Protein AF-A0A218V6Y0-F1 (afdb_monomer_lite)

Structure (mmCIF, N/CA/C/O backbone):
data_AF-A0A218V6Y0-F1
#
_entry.id   AF-A0A218V6Y0-F1
#
loop_
_atom_site.group_PDB
_atom_site.id
_atom_site.type_symbol
_atom_site.label_atom_id
_atom_site.label_alt_id
_atom_site.label_comp_id
_atom_site.label_asym_id
_atom_site.label_entity_id
_atom_site.label_seq_id
_atom_site.pdbx_PDB_ins_code
_atom_site.Cartn_x
_atom_site.Cartn_y
_atom_site.Cartn_z
_atom_site.occupancy
_atom_site.B_iso_or_equiv
_atom_site.auth_seq_id
_atom_site.auth_comp_id
_atom_site.auth_asym_id
_atom_site.auth_atom_id
_atom_site.pdbx_PDB_model_num
ATOM 1 N N . MET A 1 1 ? 54.843 -19.064 -7.737 1.00 50.75 1 MET A N 1
ATOM 2 C CA . MET A 1 1 ? 53.756 -18.089 -7.971 1.00 50.75 1 MET A CA 1
ATOM 3 C C . MET A 1 1 ? 52.384 -18.599 -7.525 1.00 50.75 1 MET A C 1
ATOM 5 O O . MET A 1 1 ? 51.554 -17.770 -7.220 1.00 50.75 1 MET A O 1
ATOM 9 N N . GLU A 1 2 ? 52.158 -19.910 -7.382 1.00 55.25 2 GLU A N 1
ATOM 10 C CA . GLU A 1 2 ? 50.855 -20.496 -6.984 1.00 55.25 2 GLU A CA 1
ATOM 11 C C . GLU A 1 2 ? 50.494 -20.342 -5.484 1.00 55.25 2 GLU A C 1
ATOM 13 O O . GLU A 1 2 ? 49.325 -20.256 -5.126 1.00 55.25 2 GLU A O 1
ATOM 18 N N . TRP A 1 3 ? 51.482 -20.256 -4.584 1.00 49.28 3 TRP A N 1
ATOM 19 C CA . TRP A 1 3 ? 51.245 -20.215 -3.127 1.00 49.28 3 TRP A CA 1
ATOM 20 C C . TRP A 1 3 ? 50.800 -18.847 -2.591 1.00 49.28 3 TRP A C 1
ATOM 22 O O . TRP A 1 3 ? 50.108 -18.777 -1.578 1.00 49.28 3 TRP A O 1
ATOM 32 N N . SER A 1 4 ? 51.151 -17.760 -3.280 1.00 58.72 4 SER A N 1
ATOM 33 C CA . SER A 1 4 ? 50.736 -16.403 -2.900 1.00 58.72 4 SER A CA 1
ATOM 34 C C . SER A 1 4 ? 49.243 -16.180 -3.149 1.00 58.72 4 SER A C 1
ATOM 36 O O . SER A 1 4 ? 48.576 -15.561 -2.329 1.00 58.72 4 SER A O 1
ATOM 38 N N . TYR A 1 5 ? 48.692 -16.767 -4.217 1.00 57.84 5 TYR A N 1
ATOM 39 C CA . TYR A 1 5 ? 47.257 -16.702 -4.506 1.00 57.84 5 TYR A CA 1
ATOM 40 C C . TYR A 1 5 ? 46.423 -17.470 -3.480 1.00 57.84 5 TYR A C 1
ATOM 42 O O . TYR A 1 5 ? 45.359 -17.008 -3.086 1.00 57.84 5 TYR A O 1
ATOM 50 N N . LEU A 1 6 ? 46.917 -18.608 -2.985 1.00 62.09 6 LEU A N 1
ATOM 51 C CA . LEU A 1 6 ? 46.227 -19.363 -1.936 1.00 62.09 6 LEU A CA 1
ATOM 52 C C . LEU A 1 6 ? 46.210 -18.618 -0.592 1.00 62.09 6 LEU A C 1
ATOM 54 O O . LEU A 1 6 ? 45.220 -18.698 0.135 1.00 62.09 6 LEU A O 1
ATOM 58 N N . LEU A 1 7 ? 47.257 -17.852 -0.274 1.00 65.38 7 LEU A N 1
ATOM 59 C CA . LEU A 1 7 ? 47.310 -17.010 0.929 1.00 65.38 7 LEU A CA 1
ATOM 60 C C . LEU A 1 7 ? 46.403 -15.773 0.818 1.00 65.38 7 LEU A C 1
ATOM 62 O O . LEU A 1 7 ? 45.715 -15.429 1.776 1.00 65.38 7 LEU A O 1
ATOM 66 N N . GLU A 1 8 ? 46.319 -15.160 -0.363 1.00 65.12 8 GLU A N 1
ATOM 67 C CA . GLU A 1 8 ? 45.380 -14.064 -0.653 1.00 65.12 8 GLU A CA 1
ATOM 68 C C . GLU A 1 8 ? 43.918 -14.534 -0.569 1.00 65.12 8 GLU A C 1
ATOM 70 O O . GLU A 1 8 ? 43.087 -13.896 0.078 1.00 65.12 8 GLU A O 1
ATOM 75 N N . ILE A 1 9 ? 43.602 -15.702 -1.144 1.00 67.69 9 ILE A N 1
ATOM 76 C CA . ILE A 1 9 ? 42.251 -16.284 -1.117 1.00 67.69 9 ILE A CA 1
ATOM 77 C C . ILE A 1 9 ? 41.861 -16.700 0.305 1.00 67.69 9 ILE A C 1
ATOM 79 O O . ILE A 1 9 ? 40.736 -16.448 0.731 1.00 67.69 9 ILE A O 1
ATOM 83 N N . THR A 1 10 ? 42.774 -17.299 1.073 1.00 71.12 10 THR A N 1
ATOM 84 C CA . THR A 1 10 ? 42.484 -17.677 2.468 1.00 71.12 10 THR A CA 1
ATOM 85 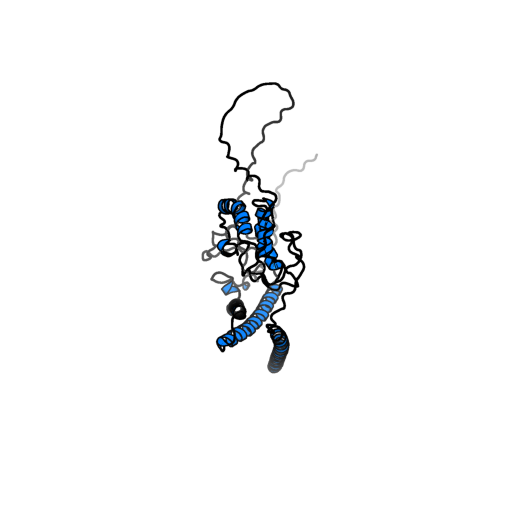C C . THR A 1 10 ? 42.340 -16.457 3.379 1.00 71.12 10 THR A C 1
ATOM 87 O O . THR A 1 10 ? 41.470 -16.461 4.249 1.00 71.12 10 THR A O 1
ATOM 90 N N . SER A 1 11 ? 43.094 -15.382 3.130 1.00 71.88 11 SER A N 1
ATOM 91 C CA . SER A 1 11 ? 42.942 -14.092 3.817 1.00 71.88 11 SER A CA 1
ATOM 92 C C . SER A 1 11 ? 41.607 -13.409 3.488 1.00 71.88 11 SER A C 1
ATOM 94 O O . SER A 1 11 ? 40.893 -12.974 4.393 1.00 71.88 11 SER A O 1
ATOM 96 N N . LEU A 1 12 ? 41.198 -13.401 2.213 1.00 66.69 12 LEU A N 1
ATOM 97 C CA . LEU A 1 12 ? 39.893 -12.889 1.776 1.00 66.69 12 LEU A CA 1
ATOM 98 C C . LEU A 1 12 ? 38.731 -13.686 2.380 1.00 66.69 12 LEU A C 1
ATOM 100 O O . LEU A 1 12 ? 37.769 -13.092 2.867 1.00 66.69 12 LEU A O 1
ATOM 104 N N . LEU A 1 13 ? 38.826 -15.018 2.408 1.00 68.19 13 LEU A N 1
ATOM 105 C CA . LEU A 1 13 ? 37.815 -15.880 3.028 1.00 68.19 13 LEU A CA 1
ATOM 106 C C . LEU A 1 13 ? 37.752 -15.686 4.551 1.00 68.19 13 LEU A C 1
ATOM 108 O O . LEU A 1 13 ? 36.660 -15.664 5.121 1.00 68.19 13 LEU A O 1
ATOM 112 N N . ALA A 1 14 ? 38.893 -15.470 5.210 1.00 70.94 14 ALA A N 1
ATOM 113 C CA . ALA A 1 14 ? 38.938 -15.130 6.629 1.00 70.94 14 ALA A CA 1
ATOM 114 C C . ALA A 1 14 ? 38.313 -13.749 6.906 1.00 70.94 14 ALA A C 1
ATOM 116 O O . ALA A 1 14 ? 37.506 -13.624 7.829 1.00 70.94 14 ALA A O 1
ATOM 117 N N . ALA A 1 15 ? 38.593 -12.741 6.075 1.00 69.25 15 ALA A N 1
ATOM 118 C CA . ALA A 1 15 ? 38.000 -11.406 6.176 1.00 69.25 15 ALA A CA 1
ATOM 119 C C . ALA A 1 15 ? 36.478 -11.422 5.938 1.00 69.25 15 ALA A C 1
ATOM 121 O O . ALA A 1 15 ? 35.730 -10.805 6.696 1.00 69.25 15 ALA A O 1
ATOM 122 N N . LEU A 1 16 ? 36.005 -12.199 4.957 1.00 61.50 16 LEU A N 1
ATOM 123 C CA . LEU A 1 16 ? 34.578 -12.451 4.716 1.00 61.50 16 LEU A CA 1
ATOM 124 C C . LEU A 1 16 ? 33.919 -13.148 5.917 1.00 61.50 16 LEU A C 1
ATOM 126 O O . LEU A 1 16 ? 32.838 -12.744 6.340 1.00 61.50 16 LEU A O 1
ATOM 130 N N . SER A 1 17 ? 34.589 -14.128 6.533 1.00 64.81 17 SER A N 1
ATOM 131 C CA . SER A 1 17 ? 34.078 -14.813 7.731 1.00 64.81 17 SER A CA 1
ATOM 132 C C . SER A 1 17 ? 33.990 -13.898 8.965 1.00 64.81 17 SER A C 1
ATOM 134 O O . SER A 1 17 ? 33.060 -14.015 9.769 1.00 64.81 17 SER A O 1
ATOM 136 N N . LEU A 1 18 ? 34.915 -12.939 9.093 1.00 60.88 18 LEU A N 1
ATOM 137 C CA . LEU A 1 18 ? 34.918 -11.922 10.149 1.00 60.88 18 LEU A CA 1
ATOM 138 C C . LEU A 1 18 ? 33.824 -10.868 9.922 1.00 60.88 18 LEU A C 1
ATOM 140 O O . LEU A 1 18 ? 33.133 -10.505 10.876 1.00 60.88 18 LEU A O 1
ATOM 144 N N . LEU A 1 19 ? 33.588 -10.452 8.672 1.00 57.53 19 LEU A N 1
ATOM 145 C CA . LEU A 1 19 ? 32.445 -9.606 8.308 1.00 57.53 19 LEU A CA 1
ATOM 146 C C . LEU A 1 19 ? 31.107 -10.305 8.581 1.00 57.53 19 LEU A C 1
ATOM 148 O O . LEU A 1 19 ? 30.169 -9.668 9.054 1.00 57.53 19 LEU A O 1
ATOM 152 N N . GLN A 1 20 ? 31.024 -11.619 8.360 1.00 55.50 20 GLN A N 1
ATOM 153 C CA . GLN A 1 20 ? 29.820 -12.401 8.649 1.00 55.50 20 GLN A CA 1
ATOM 154 C C . GLN A 1 20 ? 29.539 -12.492 10.159 1.00 55.50 20 GLN A C 1
ATOM 156 O O . GLN A 1 20 ? 28.387 -12.412 10.584 1.00 55.50 20 GLN A O 1
ATOM 161 N N . ARG A 1 21 ? 30.587 -12.578 10.994 1.00 55.00 21 ARG A N 1
ATOM 162 C CA . ARG A 1 21 ? 30.467 -12.517 12.464 1.00 55.00 21 ARG A CA 1
ATOM 163 C C . ARG A 1 21 ? 30.070 -11.128 12.973 1.00 55.00 21 ARG A C 1
ATOM 165 O O . ARG A 1 21 ? 29.235 -11.042 13.871 1.00 55.00 21 ARG A O 1
ATOM 172 N N . ALA A 1 22 ? 30.604 -10.057 12.385 1.00 52.22 22 ALA A N 1
ATOM 173 C CA . ALA A 1 22 ? 30.208 -8.684 12.715 1.00 52.22 22 ALA A CA 1
ATOM 174 C C . ALA A 1 22 ? 28.763 -8.373 12.267 1.00 52.22 22 ALA A C 1
ATOM 176 O O . ALA A 1 22 ? 28.007 -7.738 13.003 1.00 52.22 22 ALA A O 1
ATOM 177 N N . GLY A 1 23 ? 28.343 -8.896 11.109 1.00 46.06 23 GLY A N 1
ATOM 178 C CA . GLY A 1 23 ? 26.970 -8.797 10.606 1.00 46.06 23 GLY A CA 1
ATOM 179 C C . GLY A 1 23 ? 25.950 -9.561 11.457 1.00 46.06 23 GLY A C 1
ATOM 180 O O . GLY A 1 23 ? 24.862 -9.047 11.704 1.00 46.06 23 GLY A O 1
ATOM 181 N N . CYS A 1 24 ? 26.305 -10.738 11.985 1.00 43.44 24 CYS A N 1
ATOM 182 C CA . CYS A 1 24 ? 25.448 -11.480 12.919 1.00 43.44 24 CYS A CA 1
ATOM 183 C C . CYS A 1 24 ? 25.304 -10.786 14.283 1.00 43.44 24 CYS A C 1
ATOM 185 O O . CYS A 1 24 ? 24.230 -10.849 14.877 1.00 43.44 24 CYS A O 1
ATOM 187 N N . ALA A 1 25 ? 26.335 -10.083 14.767 1.00 43.12 25 ALA A N 1
ATOM 188 C CA . ALA A 1 25 ? 26.226 -9.290 15.994 1.00 43.12 25 ALA A CA 1
ATOM 189 C C . ALA A 1 25 ? 25.286 -8.079 15.816 1.00 43.12 25 ALA A C 1
ATOM 191 O O . ALA A 1 25 ? 24.499 -7.778 16.712 1.00 43.12 25 ALA A O 1
ATOM 192 N N . ALA A 1 26 ? 25.295 -7.437 14.641 1.00 44.09 26 ALA A N 1
ATOM 193 C CA . ALA A 1 26 ? 24.374 -6.344 14.317 1.00 44.09 26 ALA A CA 1
ATOM 194 C C . ALA A 1 26 ? 22.934 -6.831 14.043 1.00 44.09 26 ALA A C 1
ATOM 196 O O . ALA A 1 26 ? 21.974 -6.197 14.479 1.00 44.09 26 ALA A O 1
ATOM 197 N N . ALA A 1 27 ? 22.764 -7.985 13.387 1.00 43.34 27 ALA A N 1
ATOM 198 C CA . ALA A 1 27 ? 21.446 -8.571 13.119 1.00 43.34 27 ALA A CA 1
ATOM 199 C C . ALA A 1 27 ? 20.778 -9.138 14.387 1.00 43.34 27 ALA A C 1
ATOM 201 O O . ALA A 1 27 ? 19.562 -9.034 14.542 1.00 43.34 27 ALA A O 1
ATOM 202 N N . SER A 1 28 ? 21.560 -9.673 15.334 1.00 42.41 28 SER A N 1
ATOM 203 C CA . SER A 1 28 ? 21.025 -10.169 16.609 1.00 42.41 28 SER A CA 1
ATOM 204 C C . SER A 1 28 ? 20.654 -9.046 17.589 1.00 42.41 28 SER A C 1
ATOM 206 O O . SER A 1 28 ? 19.840 -9.278 18.480 1.00 42.41 28 SER A O 1
ATOM 208 N N . ALA A 1 29 ? 21.195 -7.832 17.417 1.00 40.03 29 ALA A N 1
ATOM 209 C CA . ALA A 1 29 ? 20.791 -6.653 18.187 1.00 40.03 29 ALA A CA 1
ATOM 210 C C . ALA A 1 29 ? 19.478 -6.029 17.671 1.00 40.03 29 ALA A C 1
ATOM 212 O O . ALA A 1 29 ? 18.714 -5.478 18.460 1.00 40.03 29 ALA A O 1
ATOM 213 N N . ALA A 1 30 ? 19.171 -6.165 16.375 1.00 41.75 30 ALA A N 1
ATOM 214 C CA . ALA A 1 30 ? 17.910 -5.688 15.798 1.00 41.75 30 ALA A CA 1
ATOM 215 C C . ALA A 1 30 ? 16.716 -6.622 16.091 1.00 41.75 30 ALA A C 1
ATOM 217 O O . ALA A 1 30 ? 15.585 -6.157 16.194 1.00 41.75 30 ALA A O 1
ATOM 218 N N . ALA A 1 31 ? 16.956 -7.926 16.278 1.00 41.16 31 ALA A N 1
ATOM 219 C CA . ALA A 1 31 ? 15.899 -8.911 16.542 1.00 41.16 31 ALA A CA 1
ATOM 220 C C . ALA A 1 31 ? 15.485 -9.025 18.026 1.00 41.16 31 ALA A C 1
ATOM 222 O O . ALA A 1 31 ? 14.444 -9.601 18.325 1.00 41.16 31 ALA A O 1
ATOM 223 N N . ALA A 1 32 ? 16.262 -8.470 18.965 1.00 39.72 32 ALA A N 1
ATOM 224 C CA . ALA A 1 32 ? 15.962 -8.530 20.402 1.00 39.72 32 ALA A CA 1
ATOM 225 C C . ALA A 1 32 ? 15.166 -7.317 20.932 1.00 39.72 32 ALA A C 1
ATOM 227 O O . ALA A 1 32 ? 14.856 -7.258 22.120 1.00 39.72 32 ALA A O 1
ATOM 228 N N . ALA A 1 33 ? 14.812 -6.359 20.070 1.00 45.69 33 ALA A N 1
ATOM 229 C CA . ALA A 1 33 ? 14.102 -5.138 20.448 1.00 45.69 33 ALA A CA 1
ATOM 230 C C . ALA A 1 33 ? 12.725 -5.026 19.772 1.00 45.69 33 ALA A C 1
ATOM 232 O O . ALA A 1 33 ? 12.440 -4.032 19.117 1.00 45.69 33 ALA A O 1
ATOM 233 N N . SER A 1 34 ? 11.866 -6.045 19.881 1.00 48.78 34 SER A N 1
ATOM 234 C CA . SER A 1 34 ? 10.404 -5.879 19.712 1.00 48.78 34 SER A CA 1
ATOM 235 C C . SER A 1 34 ? 9.621 -7.162 20.009 1.00 48.78 34 SER A C 1
ATOM 237 O O . SER A 1 34 ? 8.888 -7.681 19.178 1.00 48.78 34 SER A O 1
ATOM 239 N N . SER A 1 35 ? 9.709 -7.669 21.237 1.00 44.84 35 SER A N 1
ATOM 240 C CA . SER A 1 35 ? 8.696 -8.615 21.729 1.00 44.84 35 SER A CA 1
ATOM 241 C C . SER A 1 35 ? 8.370 -8.392 23.204 1.00 44.84 35 SER A C 1
ATOM 243 O O . SER A 1 35 ? 8.197 -9.334 23.974 1.00 44.84 35 SER A O 1
ATOM 245 N N . SER A 1 36 ? 8.258 -7.126 23.608 1.00 37.91 36 SER A N 1
ATOM 246 C CA . SER A 1 36 ? 7.390 -6.768 24.723 1.00 37.91 36 SER A CA 1
ATOM 247 C C . SER A 1 36 ? 5.994 -6.537 24.151 1.00 37.91 36 SER A C 1
ATOM 249 O O . SER A 1 36 ? 5.684 -5.440 23.682 1.00 37.91 36 SER A O 1
ATOM 251 N N . SER A 1 37 ? 5.127 -7.550 24.204 1.00 45.59 37 SER A N 1
ATOM 252 C CA . SER A 1 37 ? 3.682 -7.314 24.195 1.00 45.59 37 SER A CA 1
ATOM 253 C C . SER A 1 37 ? 3.302 -6.657 25.526 1.00 45.59 37 SER A C 1
ATOM 255 O O . SER A 1 37 ? 2.612 -7.238 26.364 1.00 45.59 37 SER A O 1
ATOM 257 N N . SER A 1 38 ? 3.806 -5.448 25.759 1.00 41.78 38 SER A N 1
ATOM 258 C CA . SER A 1 38 ? 3.149 -4.534 26.670 1.00 41.78 38 SER A CA 1
ATOM 259 C C . SER A 1 38 ? 1.824 -4.236 25.995 1.00 41.78 38 SER A C 1
ATOM 261 O O . SER A 1 38 ? 1.814 -3.736 24.870 1.00 41.78 38 SER A O 1
ATOM 263 N N . ALA A 1 39 ? 0.713 -4.599 26.632 1.00 49.38 39 ALA A N 1
ATOM 264 C CA . ALA A 1 39 ? -0.569 -4.014 26.291 1.00 49.38 39 ALA A CA 1
ATOM 265 C C . ALA A 1 39 ? -0.360 -2.497 26.353 1.00 49.38 39 ALA A C 1
ATOM 267 O O . ALA A 1 39 ? -0.238 -1.939 27.443 1.00 49.38 39 ALA A O 1
ATOM 268 N N . LYS A 1 40 ? -0.156 -1.864 25.190 1.00 59.00 40 LYS A N 1
ATOM 269 C CA . LYS A 1 40 ? 0.035 -0.421 25.110 1.00 59.00 40 LYS A CA 1
ATOM 270 C C . LYS A 1 40 ? -1.212 0.180 25.729 1.00 59.00 40 LYS A C 1
ATOM 272 O O . LYS A 1 40 ? -2.324 -0.101 25.287 1.00 59.00 40 LYS A O 1
ATOM 277 N N . GLU A 1 41 ? -1.016 0.944 26.791 1.00 66.88 41 GLU A N 1
ATOM 278 C CA . GLU A 1 41 ? -2.076 1.758 27.355 1.00 66.88 41 GLU A CA 1
ATOM 279 C C . GLU A 1 41 ? -2.642 2.639 26.232 1.00 66.88 41 GLU A C 1
ATOM 281 O O . GLU A 1 41 ? -1.869 3.211 25.459 1.00 66.88 41 GLU A O 1
ATOM 286 N N . LEU A 1 42 ? -3.976 2.671 26.082 1.00 75.00 42 LEU A N 1
ATOM 287 C CA . LEU A 1 42 ? -4.641 3.516 25.088 1.00 75.00 42 LEU A CA 1
ATOM 288 C C . LEU A 1 42 ? -4.208 4.964 25.340 1.00 75.00 42 LEU A C 1
ATOM 290 O O . LEU A 1 42 ? -4.633 5.582 26.312 1.00 75.00 42 LEU A O 1
ATOM 294 N N . SER A 1 43 ? -3.345 5.483 24.473 1.00 85.62 43 SER A N 1
ATOM 295 C CA . SER A 1 43 ? -2.900 6.870 24.513 1.00 85.62 43 SER A CA 1
ATOM 296 C C . SER A 1 43 ? -3.714 7.669 23.503 1.00 85.62 43 SER A C 1
ATOM 298 O O . SER A 1 43 ? -3.794 7.299 22.327 1.00 85.62 43 SER A O 1
ATOM 300 N N . CYS A 1 44 ? -4.339 8.747 23.975 1.00 92.69 44 CYS A N 1
ATOM 301 C CA . CYS A 1 44 ? -5.032 9.690 23.114 1.00 92.69 44 CYS A CA 1
ATOM 302 C C . CYS A 1 44 ? -4.015 10.544 22.350 1.00 92.69 44 CYS A C 1
ATOM 304 O O . CYS A 1 44 ? -3.094 11.112 22.931 1.00 92.69 44 CYS A O 1
ATOM 306 N N . GLN A 1 45 ? -4.217 10.669 21.045 1.00 93.88 45 GLN A N 1
ATOM 307 C CA . GLN A 1 45 ? -3.407 11.485 20.146 1.00 93.88 45 GLN A CA 1
ATOM 308 C C . GLN A 1 45 ? -4.306 12.386 19.298 1.00 93.88 45 GLN A C 1
ATOM 310 O O . GLN A 1 45 ? -5.455 12.045 19.017 1.00 93.88 45 GLN A O 1
ATOM 315 N N . GLU A 1 46 ? -3.796 13.550 18.902 1.00 95.75 46 GLU A N 1
ATOM 316 C CA . GLU A 1 46 ? -4.552 14.506 18.090 1.00 95.75 46 GLU A CA 1
ATOM 317 C C . GLU A 1 46 ? -4.815 13.956 16.680 1.00 95.75 46 GLU A C 1
ATOM 319 O O . GLU A 1 46 ? -3.961 13.289 16.087 1.00 95.75 46 GLU A O 1
ATOM 324 N N . ILE A 1 47 ? -5.998 14.244 16.132 1.00 96.88 47 ILE A N 1
ATOM 325 C CA . ILE A 1 47 ? -6.386 13.806 14.791 1.00 96.88 47 ILE A CA 1
ATOM 326 C C . ILE A 1 47 ? -5.595 14.574 13.727 1.00 96.88 47 ILE A C 1
ATOM 328 O O . ILE A 1 47 ? -5.788 15.774 13.509 1.00 96.88 47 ILE A O 1
ATOM 332 N N . THR A 1 48 ? -4.745 13.862 12.992 1.00 96.00 48 THR A N 1
ATOM 333 C CA . THR A 1 48 ? -3.955 14.419 11.886 1.00 96.00 48 THR A CA 1
ATOM 334 C C . THR A 1 48 ? -4.628 14.231 10.528 1.00 96.00 48 THR A C 1
ATOM 336 O O . THR A 1 48 ? -4.362 15.016 9.615 1.00 96.00 48 THR A O 1
ATOM 339 N N . VAL A 1 49 ? -5.546 13.264 10.406 1.00 96.00 49 VAL A N 1
ATOM 340 C CA . VAL A 1 49 ? -6.239 12.911 9.155 1.00 96.00 49 VAL A CA 1
ATOM 341 C C . VAL A 1 49 ? -7.088 14.085 8.637 1.00 96.00 49 VAL A C 1
ATOM 343 O O . VAL A 1 49 ? -8.086 14.431 9.275 1.00 96.00 49 VAL A O 1
ATOM 346 N N . PRO A 1 50 ? -6.772 14.678 7.465 1.00 94.38 50 PRO A N 1
ATOM 347 C CA . PRO A 1 50 ? -7.433 15.890 6.969 1.00 94.38 50 PRO A CA 1
ATOM 348 C C . PRO A 1 50 ? -8.960 15.798 6.867 1.00 94.38 50 PRO A C 1
ATOM 350 O O . PRO A 1 50 ? -9.656 16.736 7.253 1.00 94.38 50 PRO A O 1
ATOM 353 N N . LEU A 1 51 ? -9.495 14.661 6.406 1.00 94.12 51 LEU A N 1
ATOM 354 C CA . LEU A 1 51 ? -10.943 14.452 6.275 1.00 94.12 51 LEU A CA 1
ATOM 355 C C . LEU A 1 51 ? -11.671 14.532 7.633 1.00 94.12 51 LEU A C 1
ATOM 357 O O . LEU A 1 51 ? -12.808 15.012 7.712 1.00 94.12 51 LEU A O 1
ATOM 361 N N . CYS A 1 52 ? -10.997 14.099 8.700 1.00 95.56 52 CYS A N 1
ATOM 362 C CA . CYS A 1 52 ? -11.562 13.899 10.032 1.00 95.56 52 CYS A CA 1
ATOM 363 C C . CYS A 1 52 ? -11.257 15.025 11.025 1.00 95.56 52 CYS A C 1
ATOM 365 O O . CYS A 1 52 ? -11.653 14.945 12.184 1.00 95.56 52 CYS A O 1
ATOM 367 N N . LYS A 1 53 ? -10.623 16.116 10.586 1.00 94.69 53 LYS A N 1
ATOM 368 C CA . LYS A 1 53 ? -10.418 17.295 11.438 1.00 94.69 53 LYS A CA 1
ATOM 369 C C . LYS A 1 53 ? -11.717 18.075 11.652 1.00 94.69 53 LYS A C 1
ATOM 371 O O . LYS A 1 53 ? -12.410 18.399 10.691 1.00 94.69 53 LYS A O 1
ATOM 376 N N . GLY A 1 54 ? -12.034 18.440 12.894 1.00 89.19 54 GLY A N 1
ATOM 377 C CA . GLY A 1 54 ? -13.179 19.312 13.194 1.00 89.19 54 GLY A CA 1
ATOM 378 C C . GLY A 1 54 ? -14.549 18.661 12.962 1.00 89.19 54 GLY A C 1
ATOM 379 O O . GLY A 1 54 ? -15.474 19.317 12.491 1.00 89.19 54 GLY A O 1
ATOM 380 N N . ILE A 1 55 ? -14.673 17.365 13.252 1.00 89.12 55 ILE A N 1
ATOM 381 C CA . ILE A 1 55 ? -15.926 16.589 13.141 1.00 89.12 55 ILE A CA 1
ATOM 382 C C . ILE A 1 55 ? -16.753 16.553 14.436 1.00 89.12 55 ILE A C 1
ATOM 384 O O . ILE A 1 55 ? -17.842 15.988 14.442 1.00 89.12 55 ILE A O 1
ATOM 388 N N . GLY A 1 56 ? -16.236 17.122 15.529 1.00 88.94 56 GLY A N 1
ATOM 389 C CA . GLY A 1 56 ? -16.879 17.125 16.851 1.00 88.94 56 GLY A CA 1
ATOM 390 C C . GLY A 1 56 ? -15.978 16.644 17.992 1.00 88.94 56 GLY A C 1
ATOM 391 O O . GLY A 1 56 ? -16.295 16.875 19.151 1.00 88.94 56 GLY A O 1
ATOM 392 N N . TYR A 1 57 ? -14.839 16.026 17.678 1.00 91.56 57 TYR A N 1
ATOM 393 C CA . TYR A 1 57 ? -13.787 15.678 18.631 1.00 91.56 57 TYR A CA 1
ATOM 394 C C . TYR A 1 57 ? -12.415 15.800 17.961 1.00 91.56 57 TYR A C 1
ATOM 396 O O . TYR A 1 57 ? -12.314 15.755 16.733 1.00 91.56 57 TYR A O 1
ATOM 404 N N . ASN A 1 58 ? -11.371 15.972 18.776 1.00 95.19 58 ASN A N 1
ATOM 405 C CA . ASN A 1 58 ? -10.011 16.253 18.301 1.00 95.19 58 ASN A CA 1
ATOM 406 C C . ASN A 1 58 ? -9.003 15.144 18.624 1.00 95.19 58 ASN A C 1
ATOM 408 O O . ASN A 1 58 ? -7.901 15.166 18.086 1.00 95.19 58 ASN A O 1
ATOM 412 N N . TYR A 1 59 ? -9.367 14.179 19.473 1.00 94.19 59 TYR A N 1
ATOM 413 C CA . TYR A 1 59 ? -8.472 13.121 19.935 1.00 94.19 59 TYR A CA 1
ATOM 414 C C . TYR A 1 59 ? -8.970 11.741 19.518 1.00 94.19 59 TYR A C 1
ATOM 416 O O . TYR A 1 59 ? -10.163 11.445 19.597 1.00 94.19 59 TYR A O 1
ATOM 424 N N . THR A 1 60 ? -8.036 10.891 19.107 1.00 95.12 60 THR A N 1
ATOM 425 C CA . THR A 1 60 ? -8.263 9.501 18.712 1.00 95.12 60 THR A CA 1
ATOM 426 C C . THR A 1 60 ? -7.231 8.583 19.361 1.00 95.12 60 THR A C 1
ATOM 428 O O . THR A 1 60 ? -6.207 9.051 19.849 1.00 95.12 60 THR A O 1
ATOM 431 N N . TYR A 1 61 ? -7.496 7.282 19.403 1.00 93.25 61 TYR A N 1
ATOM 432 C CA . TYR A 1 61 ? -6.554 6.266 19.875 1.00 93.25 61 TYR A CA 1
ATOM 433 C C . TYR A 1 61 ? -6.305 5.260 18.760 1.00 93.25 61 TYR A C 1
ATOM 435 O O . TYR A 1 61 ? -7.227 4.958 18.010 1.00 93.25 61 TYR A O 1
ATOM 443 N N . MET A 1 62 ? -5.095 4.708 18.681 1.00 92.88 62 MET A N 1
ATOM 444 C CA . MET A 1 62 ? -4.749 3.604 17.776 1.00 92.88 62 MET A CA 1
ATOM 445 C C . MET A 1 62 ? -4.296 2.375 18.588 1.00 92.88 62 MET A C 1
ATOM 447 O O . MET A 1 62 ? -3.716 2.554 19.663 1.00 92.88 62 MET A O 1
ATOM 451 N N . PRO A 1 63 ? -4.521 1.138 18.103 1.00 93.12 63 PRO A N 1
ATOM 452 C CA . PRO A 1 63 ? -5.149 0.800 16.825 1.00 93.12 63 PRO A CA 1
ATOM 453 C C . PRO A 1 63 ? -6.676 0.978 16.826 1.00 93.12 63 PRO A C 1
ATOM 455 O O . PRO A 1 63 ? -7.332 0.830 17.859 1.00 93.12 63 PRO A O 1
ATOM 458 N N . ASN A 1 64 ? -7.254 1.295 15.662 1.00 92.12 64 ASN A N 1
ATOM 459 C CA . ASN A 1 64 ? -8.716 1.342 15.501 1.00 92.12 64 ASN A CA 1
ATOM 460 C C . ASN A 1 64 ? -9.326 -0.065 15.341 1.00 92.12 64 ASN A C 1
ATOM 462 O O . ASN A 1 64 ? -8.635 -1.078 15.260 1.00 92.12 64 ASN A O 1
ATOM 466 N N . GLN A 1 65 ? -10.655 -0.123 15.231 1.00 88.88 65 GLN A N 1
ATOM 467 C CA . GLN A 1 65 ? -11.431 -1.352 15.006 1.00 88.88 65 GLN A CA 1
ATOM 468 C C . GLN A 1 65 ? -11.141 -2.082 13.678 1.00 88.88 65 GLN A C 1
ATOM 470 O O . GLN A 1 65 ? -11.633 -3.190 13.469 1.00 88.88 65 GLN A O 1
ATOM 475 N N . PHE A 1 66 ? -10.394 -1.459 12.764 1.00 91.88 66 PHE A N 1
ATOM 476 C CA . PHE A 1 66 ? -9.943 -2.061 11.510 1.00 91.88 66 PHE A CA 1
ATOM 477 C C . PHE A 1 66 ? -8.473 -2.494 11.561 1.00 91.88 66 PHE A C 1
ATOM 479 O O . PHE A 1 66 ? -7.943 -2.919 10.538 1.00 91.88 66 PHE A O 1
ATOM 486 N N . ASN A 1 67 ? -7.851 -2.437 12.744 1.00 90.94 67 ASN A N 1
ATOM 487 C CA . ASN A 1 67 ? -6.459 -2.800 12.993 1.00 90.94 67 ASN A CA 1
ATOM 488 C C . ASN A 1 67 ? -5.444 -1.927 12.242 1.00 90.94 67 ASN A C 1
ATOM 490 O O . ASN A 1 67 ? -4.351 -2.393 11.944 1.00 90.94 67 ASN A O 1
ATOM 494 N N . HIS A 1 68 ? -5.781 -0.664 11.970 1.00 93.69 68 HIS A N 1
ATOM 495 C CA . HIS A 1 68 ? -4.773 0.305 11.549 1.00 93.69 68 HIS A CA 1
ATOM 496 C C . HIS A 1 68 ? -3.962 0.743 12.762 1.00 93.69 68 HIS A C 1
ATOM 498 O O . HIS A 1 68 ? -4.539 1.245 13.733 1.00 93.69 68 HIS A O 1
ATOM 504 N N . ASP A 1 69 ? -2.645 0.579 12.699 1.00 92.19 69 ASP A N 1
ATOM 505 C CA . ASP A 1 69 ? -1.745 0.909 13.811 1.00 92.19 69 ASP A CA 1
ATOM 506 C C . ASP A 1 69 ? -1.407 2.408 13.854 1.00 92.19 69 ASP A C 1
ATOM 508 O O . ASP A 1 69 ? -0.988 2.935 14.888 1.00 92.19 69 ASP A O 1
ATOM 512 N N . THR A 1 70 ? -1.601 3.115 12.735 1.00 94.62 70 THR A N 1
ATOM 513 C CA . THR A 1 70 ? -1.280 4.540 12.586 1.00 94.62 70 THR A CA 1
ATOM 514 C C . THR A 1 70 ? -2.420 5.321 11.933 1.00 94.62 70 THR A C 1
ATOM 516 O O . THR A 1 70 ? -3.229 4.782 11.178 1.00 94.62 70 THR A O 1
ATOM 519 N N . GLN A 1 71 ? -2.465 6.632 12.193 1.00 96.12 71 GLN A N 1
ATOM 520 C CA . GLN A 1 71 ? -3.434 7.521 11.546 1.00 96.12 71 GLN A CA 1
ATOM 521 C C . GLN A 1 71 ? -3.192 7.672 10.045 1.00 96.12 71 GLN A C 1
ATOM 523 O O . GLN A 1 71 ? -4.155 7.857 9.312 1.00 96.12 71 GLN A O 1
ATOM 528 N N . ASP A 1 72 ? -1.944 7.578 9.581 1.00 95.19 72 ASP A N 1
ATOM 529 C CA . ASP A 1 72 ? -1.617 7.699 8.156 1.00 95.19 72 ASP A CA 1
ATOM 530 C C . ASP A 1 72 ? -2.189 6.524 7.353 1.00 95.19 72 ASP A C 1
ATOM 532 O O . ASP A 1 72 ? -2.748 6.715 6.272 1.00 95.19 72 ASP A O 1
ATOM 536 N N . GLU A 1 73 ? -2.126 5.316 7.920 1.00 94.75 73 GLU A N 1
ATOM 537 C CA . GLU A 1 73 ? -2.723 4.112 7.340 1.00 94.75 73 GLU A CA 1
ATOM 538 C C . GLU A 1 73 ? -4.255 4.218 7.280 1.00 94.75 73 GLU A C 1
ATOM 540 O O . GLU A 1 73 ? -4.850 4.067 6.210 1.00 94.75 73 GLU A O 1
ATOM 545 N N . ALA A 1 74 ? -4.893 4.579 8.401 1.00 95.81 74 ALA A N 1
ATOM 546 C CA . ALA A 1 74 ? -6.339 4.808 8.453 1.00 95.81 74 ALA A CA 1
ATOM 547 C C . ALA A 1 74 ? -6.778 5.957 7.522 1.00 95.81 74 ALA A C 1
ATOM 549 O O . ALA A 1 74 ? -7.839 5.900 6.895 1.00 95.81 74 ALA A O 1
ATOM 550 N N . GLY A 1 75 ? -5.943 6.992 7.416 1.00 95.50 75 GLY A N 1
ATOM 551 C CA . GLY A 1 75 ? -6.104 8.133 6.527 1.00 95.50 75 GLY A CA 1
ATOM 552 C C . GLY A 1 75 ? -6.168 7.700 5.068 1.00 95.50 75 GLY A C 1
ATOM 553 O O . GLY A 1 75 ? -7.106 8.063 4.359 1.00 95.50 75 GLY A O 1
ATOM 554 N N . LEU A 1 76 ? -5.214 6.885 4.618 1.00 94.56 76 LEU A N 1
ATOM 555 C CA . LEU A 1 76 ? -5.158 6.420 3.232 1.00 94.56 76 LEU A CA 1
ATOM 556 C C . LEU A 1 76 ? -6.419 5.639 2.822 1.00 94.56 76 LEU A C 1
ATOM 558 O O . LEU A 1 76 ? -6.895 5.795 1.695 1.00 94.56 76 LEU A O 1
ATOM 562 N N . GLU A 1 77 ? -6.988 4.835 3.725 1.00 94.06 77 GLU A N 1
ATOM 563 C CA . GLU A 1 77 ? -8.239 4.120 3.453 1.00 94.06 77 GLU A CA 1
ATOM 564 C C . GLU A 1 77 ? -9.446 5.069 3.443 1.00 94.06 77 GLU A C 1
ATOM 566 O O . GLU A 1 77 ? -10.211 5.085 2.475 1.00 94.06 77 GLU A O 1
ATOM 571 N N . VAL A 1 78 ? -9.600 5.917 4.467 1.00 95.12 78 VAL A N 1
ATOM 572 C CA . VAL A 1 78 ? -10.771 6.806 4.559 1.00 95.12 78 VAL A CA 1
ATOM 573 C C . VAL A 1 78 ? -10.796 7.8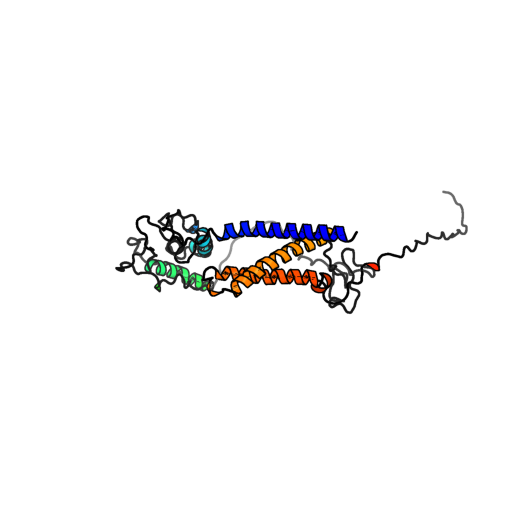64 3.448 1.00 95.12 78 VAL A C 1
ATOM 575 O O . VAL A 1 78 ? -11.870 8.255 2.984 1.00 95.12 78 VAL A O 1
ATOM 578 N N . HIS A 1 79 ? -9.630 8.289 2.952 1.00 94.38 79 HIS A N 1
ATOM 579 C CA . HIS A 1 79 ? -9.519 9.235 1.839 1.00 94.38 79 HIS A CA 1
ATOM 580 C C . HIS A 1 79 ? -10.146 8.712 0.532 1.00 94.38 79 HIS A C 1
ATOM 582 O O . HIS A 1 79 ? -10.529 9.521 -0.314 1.00 94.38 79 HIS A O 1
ATOM 588 N N . GLN A 1 80 ? -10.346 7.398 0.375 1.00 93.19 80 GLN A N 1
ATOM 589 C CA . GLN A 1 80 ? -11.057 6.832 -0.783 1.00 93.19 80 GLN A CA 1
ATOM 590 C C . GLN A 1 80 ? -12.534 7.256 -0.830 1.00 93.19 80 GLN A C 1
ATOM 592 O O . GLN A 1 80 ? -13.138 7.302 -1.902 1.00 93.19 80 GLN A O 1
ATOM 597 N N . PHE A 1 81 ? -13.108 7.627 0.316 1.00 93.44 81 PHE A N 1
ATOM 598 C CA . PHE A 1 81 ? -14.482 8.113 0.422 1.00 93.44 81 PHE A CA 1
ATOM 599 C C . PHE A 1 81 ? -14.606 9.633 0.230 1.00 93.44 81 PHE A C 1
ATOM 601 O O . PHE A 1 81 ? -15.723 10.151 0.257 1.00 93.44 81 PHE A O 1
ATOM 608 N N . TRP A 1 82 ? -13.503 10.358 -0.008 1.00 94.44 82 TRP A N 1
ATOM 609 C CA . TRP A 1 82 ? -13.516 11.816 -0.186 1.00 94.44 82 TRP A CA 1
ATOM 610 C C . TRP A 1 82 ? -14.537 12.299 -1.230 1.00 94.44 82 TRP A C 1
ATOM 612 O O . TRP A 1 82 ? -15.303 13.208 -0.912 1.00 94.44 82 TRP A O 1
ATOM 622 N N . PRO A 1 83 ? -14.659 11.685 -2.429 1.00 93.31 83 PRO A N 1
ATOM 623 C CA . PRO A 1 83 ? -15.652 12.125 -3.410 1.00 93.31 83 PRO A CA 1
ATOM 624 C C . PRO A 1 83 ? -17.101 12.014 -2.909 1.00 93.31 83 PRO A C 1
ATOM 626 O O . PRO A 1 83 ? -17.937 12.842 -3.257 1.00 93.31 83 PRO A O 1
ATOM 629 N N . LEU A 1 84 ? -17.404 11.012 -2.073 1.00 93.06 84 LEU A N 1
ATOM 630 C CA . LEU A 1 84 ? -18.737 10.823 -1.487 1.00 93.06 84 LEU A CA 1
ATOM 631 C C . LEU A 1 84 ? -19.029 11.841 -0.377 1.00 93.06 84 LEU A C 1
ATOM 633 O O . LEU A 1 84 ? -20.180 12.226 -0.177 1.00 93.06 84 LEU A O 1
ATOM 637 N N . VAL A 1 85 ? -17.994 12.290 0.333 1.00 94.00 85 VAL A N 1
ATOM 638 C CA . VAL A 1 85 ? -18.126 13.368 1.319 1.00 94.00 85 VAL A CA 1
ATOM 639 C C . VAL A 1 85 ? -18.316 14.715 0.618 1.00 94.00 85 VAL A C 1
ATOM 641 O O . VAL A 1 85 ? -19.197 15.474 1.013 1.00 94.00 85 VAL A O 1
ATOM 644 N N . GLU A 1 86 ? -17.567 14.980 -0.454 1.00 94.00 86 GLU A N 1
ATOM 645 C CA . GLU A 1 86 ? -17.645 16.236 -1.213 1.00 94.00 86 GLU A CA 1
ATOM 646 C C . GLU A 1 86 ? -18.979 16.394 -1.957 1.00 94.00 86 GLU A C 1
ATOM 648 O O . GLU A 1 86 ? -19.547 17.481 -1.995 1.00 94.00 86 GLU A O 1
ATOM 653 N N . ILE A 1 87 ? -19.533 15.300 -2.499 1.00 93.75 87 ILE A N 1
ATOM 654 C CA . ILE A 1 87 ? -20.866 15.322 -3.125 1.00 93.75 87 ILE A CA 1
ATOM 655 C C . ILE A 1 87 ? -22.003 15.436 -2.096 1.00 93.75 87 ILE A C 1
ATOM 657 O O . ILE A 1 87 ? -23.155 15.628 -2.479 1.00 93.75 87 ILE A O 1
ATOM 661 N N . GLN A 1 88 ? -21.692 15.293 -0.801 1.00 92.94 88 GLN A N 1
ATOM 662 C CA . GLN A 1 88 ? -22.632 15.428 0.314 1.00 92.94 88 GLN A CA 1
ATOM 663 C C . GLN A 1 88 ? -23.903 14.578 0.147 1.00 92.94 88 GLN A C 1
ATOM 665 O O . GLN A 1 88 ? -25.017 15.035 0.398 1.00 92.94 88 GLN A O 1
ATOM 670 N N . CYS A 1 89 ? -23.750 13.306 -0.239 1.00 94.94 89 CYS A N 1
ATOM 671 C CA . CYS A 1 89 ? -24.887 12.381 -0.353 1.00 94.94 89 CYS A CA 1
ATOM 672 C C . CYS A 1 89 ? -25.625 12.158 0.982 1.00 94.94 89 CYS A C 1
ATOM 674 O O . CYS A 1 89 ? -26.803 11.808 0.985 1.00 94.94 89 CYS A O 1
ATOM 676 N N . SER A 1 90 ? -24.947 12.364 2.115 1.00 95.19 90 SER A N 1
ATOM 677 C CA . SER A 1 90 ? -25.537 12.421 3.453 1.00 95.19 90 SER A CA 1
ATOM 678 C C . SER A 1 90 ? -24.696 13.329 4.349 1.00 95.19 90 SER A C 1
ATOM 680 O O . SER A 1 90 ? -23.465 13.279 4.293 1.00 95.19 90 SER A O 1
ATOM 682 N N . SER A 1 91 ? -25.341 14.123 5.210 1.00 92.62 91 SER A N 1
ATOM 683 C CA . SER A 1 91 ? -24.652 14.959 6.208 1.00 92.62 91 SER A CA 1
ATOM 684 C C . SER A 1 91 ? -23.879 14.136 7.237 1.00 92.62 91 SER A C 1
ATOM 686 O O . SER A 1 91 ? -22.909 14.618 7.818 1.00 92.62 91 SER A O 1
ATOM 688 N N . ASP A 1 92 ? -24.293 12.885 7.440 1.00 93.75 92 ASP A N 1
ATOM 689 C CA . ASP A 1 92 ? -23.781 12.025 8.504 1.00 93.75 92 ASP A CA 1
ATOM 690 C C . ASP A 1 92 ? -22.618 11.145 8.034 1.00 93.75 92 ASP A C 1
ATOM 692 O O . ASP A 1 92 ? -21.941 10.528 8.855 1.00 93.75 92 ASP A O 1
ATOM 696 N N . LEU A 1 93 ? -22.342 11.101 6.723 1.00 94.81 93 LEU A N 1
ATOM 697 C CA . LEU A 1 93 ? -21.304 10.237 6.158 1.00 94.81 93 LEU A CA 1
ATOM 698 C C . LEU A 1 93 ? -19.919 10.567 6.725 1.00 94.81 93 LEU A C 1
ATOM 700 O O . LEU A 1 93 ? -19.188 9.666 7.129 1.00 94.81 93 LEU A O 1
ATOM 704 N N . ARG A 1 94 ? -19.561 11.855 6.773 1.00 94.62 94 ARG A N 1
ATOM 705 C CA . ARG A 1 94 ? -18.252 12.303 7.267 1.00 94.62 94 ARG A CA 1
ATOM 706 C C . ARG A 1 94 ? -18.040 11.901 8.727 1.00 94.62 94 ARG A C 1
ATOM 708 O O . ARG A 1 94 ? -17.007 11.335 9.065 1.00 94.62 94 ARG A O 1
ATOM 715 N N . PHE A 1 95 ? -19.038 12.161 9.570 1.00 94.38 95 PHE A N 1
ATOM 716 C CA . PHE A 1 95 ? -19.008 11.794 10.983 1.00 94.38 95 PHE A CA 1
ATOM 717 C C . PHE A 1 95 ? -18.943 10.272 11.168 1.00 94.38 95 PHE A C 1
ATOM 719 O O . PHE A 1 95 ? -18.127 9.781 11.947 1.00 94.38 95 PHE A O 1
ATOM 726 N N . PHE A 1 96 ? -19.744 9.520 10.409 1.00 95.25 96 PHE A N 1
ATOM 727 C CA . PHE A 1 96 ? -19.759 8.060 10.450 1.00 95.25 96 PHE A CA 1
ATOM 728 C C . PHE A 1 96 ? -18.403 7.448 10.078 1.00 95.25 96 PHE A C 1
ATOM 730 O O . PHE A 1 96 ? -17.875 6.631 10.830 1.00 95.25 96 PHE A O 1
ATOM 737 N N . LEU A 1 97 ? -17.815 7.867 8.953 1.00 95.50 97 LEU A N 1
ATOM 738 C CA . LEU A 1 97 ? -16.514 7.371 8.498 1.00 95.50 97 LEU A CA 1
ATOM 739 C C . LEU A 1 97 ? -15.436 7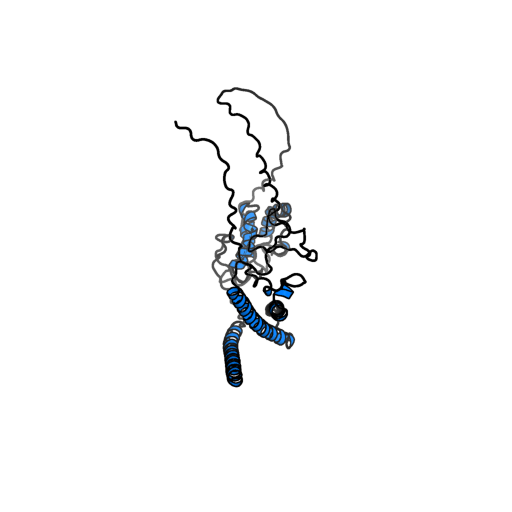.635 9.548 1.00 95.50 97 LEU A C 1
ATOM 741 O O . LEU A 1 97 ? -14.722 6.721 9.959 1.00 95.50 97 LEU A O 1
ATOM 745 N N . CYS A 1 98 ? -15.356 8.867 10.036 1.00 95.62 98 CYS A N 1
ATOM 746 C CA . CYS A 1 98 ? -14.338 9.228 11.007 1.00 95.62 98 CYS A CA 1
ATOM 747 C C . CYS A 1 98 ? -14.553 8.569 12.374 1.00 95.62 98 CYS A C 1
ATOM 749 O O . CYS A 1 98 ? -13.572 8.201 13.006 1.00 95.62 98 CYS A O 1
ATOM 751 N N . SER A 1 99 ? -15.794 8.301 12.791 1.00 93.88 99 SER A N 1
ATOM 752 C CA . SER A 1 99 ? -16.068 7.537 14.021 1.00 93.88 99 SER A CA 1
ATOM 753 C C . SER A 1 99 ? -15.570 6.086 13.947 1.00 93.88 99 SER A C 1
ATOM 755 O O . SER A 1 99 ? -15.319 5.475 14.981 1.00 93.88 99 SER A O 1
ATOM 757 N N . MET A 1 100 ? -15.411 5.536 12.738 1.00 93.81 100 MET A N 1
ATOM 758 C CA . MET A 1 100 ? -14.935 4.166 12.508 1.00 93.81 100 MET A CA 1
ATOM 759 C C . MET A 1 100 ? -13.414 4.110 12.272 1.00 93.81 100 MET A C 1
ATOM 761 O O . MET A 1 100 ? -12.744 3.223 12.801 1.00 93.81 100 MET A O 1
ATOM 765 N N . TYR A 1 101 ? -12.857 5.045 11.489 1.00 95.38 101 TYR A N 1
ATOM 766 C CA . TYR A 1 101 ? -11.421 5.083 11.155 1.00 95.38 101 TYR A CA 1
ATOM 767 C C . TYR A 1 101 ? -10.568 5.818 12.196 1.00 95.38 101 TYR A C 1
ATOM 769 O O . TYR A 1 101 ? -9.438 5.414 12.466 1.00 95.38 101 TYR A O 1
ATOM 777 N N . THR A 1 102 ? -11.101 6.876 12.799 1.00 95.69 102 THR A N 1
ATOM 778 C CA . THR A 1 102 ? -10.444 7.695 13.827 1.00 95.69 102 THR A CA 1
ATOM 779 C C . THR A 1 102 ? -11.374 7.801 15.040 1.00 95.69 102 THR A C 1
ATOM 781 O O . THR A 1 102 ? -11.942 8.869 15.265 1.00 95.69 102 THR A O 1
ATOM 784 N N . PRO A 1 103 ? -11.613 6.708 15.791 1.00 94.44 103 PRO A N 1
ATOM 785 C CA . PRO A 1 103 ? -12.584 6.694 16.887 1.00 94.44 103 PRO A CA 1
ATOM 786 C C . PRO A 1 103 ? -12.221 7.716 17.968 1.00 94.44 103 PRO A C 1
ATOM 788 O O . PRO A 1 103 ? -11.044 8.029 18.153 1.00 94.44 103 PRO A O 1
ATOM 791 N N . ILE A 1 104 ? -13.218 8.233 18.686 1.00 92.88 104 ILE A N 1
ATOM 792 C CA . ILE A 1 104 ? -12.993 9.197 19.768 1.00 92.88 104 ILE A CA 1
ATOM 793 C C . ILE A 1 104 ? -12.145 8.578 20.886 1.00 92.88 104 ILE A C 1
ATOM 795 O O . ILE A 1 104 ? -12.354 7.429 21.277 1.00 92.88 104 ILE A O 1
ATOM 799 N N . CYS A 1 105 ? -11.201 9.354 21.414 1.00 92.88 105 CYS A N 1
ATOM 800 C CA . CYS A 1 105 ? -10.458 9.010 22.619 1.00 92.88 105 CYS A CA 1
ATOM 801 C C . CYS A 1 105 ? -10.825 9.959 23.757 1.00 92.88 105 CYS A C 1
ATOM 803 O O . CYS A 1 105 ? -10.796 11.178 23.590 1.00 92.88 105 CYS A O 1
ATOM 805 N N . LEU A 1 106 ? -11.175 9.380 24.901 1.00 90.62 106 LEU A N 1
ATOM 806 C CA . LEU A 1 106 ? -11.498 10.073 26.142 1.00 90.62 106 LEU A CA 1
ATOM 807 C C . LEU A 1 106 ? -10.564 9.516 27.217 1.00 90.62 106 LEU A C 1
ATOM 809 O O . LEU A 1 106 ? -10.516 8.301 27.404 1.00 90.62 106 LEU A O 1
ATOM 813 N N . GLU A 1 107 ? -9.839 10.380 27.925 1.00 86.75 107 GLU A N 1
ATOM 814 C CA . GLU A 1 107 ? -8.851 9.952 28.931 1.00 86.75 107 GLU A CA 1
ATOM 815 C C . GLU A 1 107 ? -9.491 9.109 30.049 1.00 86.75 107 GLU A C 1
ATOM 817 O O . GLU A 1 107 ? -8.941 8.089 30.467 1.00 86.75 107 GLU A O 1
ATOM 822 N N . ASP A 1 108 ? -10.713 9.470 30.447 1.00 85.00 108 ASP A N 1
ATOM 823 C CA . ASP A 1 108 ? -11.464 8.803 31.514 1.00 85.00 108 ASP A CA 1
ATOM 824 C C . ASP A 1 108 ? -12.279 7.584 31.038 1.00 85.00 108 ASP A C 1
ATOM 826 O O . ASP A 1 108 ? -12.875 6.872 31.852 1.00 85.00 108 ASP A O 1
ATOM 830 N N . TYR A 1 109 ? -12.332 7.312 29.726 1.00 85.12 109 TYR A N 1
ATOM 831 C CA . TYR A 1 109 ? -13.162 6.244 29.159 1.00 85.12 109 TYR A CA 1
ATOM 832 C C . TYR A 1 109 ? -12.363 5.336 28.219 1.00 85.12 109 TYR A C 1
ATOM 834 O O . TYR A 1 109 ? -12.184 5.609 27.037 1.00 85.12 109 TYR A O 1
ATOM 842 N N . LYS A 1 110 ? -11.928 4.190 28.757 1.00 81.56 110 LYS A N 1
ATOM 843 C CA . LYS A 1 110 ? -11.060 3.220 28.061 1.00 81.56 110 LYS A CA 1
ATOM 844 C C . LYS A 1 110 ? -11.803 2.205 27.175 1.00 81.56 110 LYS A C 1
ATOM 846 O O . LYS A 1 110 ? -11.162 1.346 26.572 1.00 81.56 110 LYS A O 1
ATOM 851 N N . LYS A 1 111 ? -13.141 2.235 27.121 1.00 84.25 111 LYS A N 1
ATOM 852 C CA . LYS A 1 111 ? -13.931 1.312 26.284 1.00 84.25 111 LYS A CA 1
ATOM 853 C C . LYS A 1 111 ? -14.144 1.909 24.880 1.00 84.25 111 LYS A C 1
ATOM 855 O O . LYS A 1 111 ? -14.281 3.123 24.768 1.00 84.25 111 LYS A O 1
ATOM 860 N N . PRO A 1 112 ? -14.218 1.090 23.813 1.00 85.06 112 PRO A N 1
ATOM 861 C CA . PRO A 1 112 ? -14.548 1.582 22.477 1.00 85.06 112 PRO A CA 1
ATOM 862 C C . PRO A 1 112 ? -15.942 2.215 22.441 1.00 85.06 112 PRO A C 1
ATOM 864 O O . PRO A 1 112 ? -16.903 1.611 22.919 1.00 85.06 112 PRO A O 1
ATOM 867 N N . LEU A 1 113 ? -16.051 3.403 21.843 1.00 90.62 113 LEU A N 1
ATOM 868 C CA . LEU A 1 113 ? -17.313 4.122 21.677 1.00 90.62 113 LEU A CA 1
ATOM 869 C C . LEU A 1 113 ? -17.661 4.232 20.178 1.00 90.62 113 LEU A C 1
ATOM 871 O O . LEU A 1 113 ? -17.185 5.148 19.509 1.00 90.62 113 LEU A O 1
ATOM 875 N N . PRO A 1 114 ? -18.438 3.288 19.615 1.00 92.12 114 PRO A N 1
ATOM 876 C CA . PRO A 1 114 ? -18.792 3.285 18.195 1.00 92.12 114 PRO A CA 1
ATOM 877 C C . PRO A 1 114 ? -19.929 4.274 17.867 1.00 92.12 114 PRO A C 1
ATOM 879 O O . PRO A 1 114 ? -20.656 4.717 18.764 1.00 92.12 114 PRO A O 1
ATOM 882 N N . PRO A 1 115 ? -20.153 4.601 16.581 1.00 93.75 115 PRO A N 1
ATOM 883 C CA . PRO A 1 115 ? -21.346 5.333 16.168 1.00 93.75 115 PRO A CA 1
ATOM 884 C C . PRO A 1 115 ? -22.606 4.475 16.353 1.00 93.75 115 PRO A C 1
ATOM 886 O O . PRO A 1 115 ? -22.579 3.254 16.177 1.00 93.75 115 PRO A O 1
ATOM 889 N N . CYS A 1 116 ? -23.731 5.110 16.674 1.00 94.12 116 CYS A N 1
ATOM 890 C CA . CYS A 1 116 ? -25.007 4.411 16.780 1.00 94.12 116 CYS A CA 1
ATOM 891 C C . CYS A 1 116 ? -25.497 3.903 15.417 1.00 94.12 116 CYS A C 1
ATOM 893 O O . CYS A 1 116 ? -25.238 4.502 14.365 1.00 94.12 116 CYS A O 1
ATOM 895 N N . ARG A 1 117 ? -26.282 2.820 15.433 1.00 94.25 117 ARG A N 1
ATOM 896 C CA . ARG A 1 117 ? -26.893 2.224 14.232 1.00 94.25 117 ARG A CA 1
ATOM 897 C C . ARG A 1 117 ? -27.693 3.234 13.401 1.00 94.25 117 ARG A C 1
ATOM 899 O O . ARG A 1 117 ? -27.630 3.195 12.173 1.00 94.25 117 ARG A O 1
ATOM 906 N N . SER A 1 118 ? -28.385 4.165 14.059 1.00 93.31 118 SER A N 1
ATOM 907 C CA . SER A 1 118 ? -29.142 5.258 13.433 1.00 93.31 118 SER A CA 1
ATOM 908 C C . SER A 1 118 ? -28.282 6.106 12.488 1.00 93.31 118 SER A C 1
ATOM 910 O O . SER A 1 118 ? -28.686 6.359 11.354 1.00 93.31 118 SER A O 1
ATOM 912 N N . VAL A 1 119 ? -27.079 6.494 12.920 1.00 93.88 119 VAL A N 1
ATOM 913 C CA . VAL A 1 119 ? -26.121 7.293 12.138 1.00 93.88 119 VAL A CA 1
ATOM 914 C C . VAL A 1 119 ? -25.703 6.545 10.872 1.00 93.88 119 VAL A C 1
ATOM 916 O O . VAL A 1 119 ? -25.713 7.109 9.777 1.00 93.88 119 VAL A O 1
ATOM 919 N N . CYS A 1 120 ? -25.378 5.257 11.010 1.00 95.56 120 CYS A N 1
ATOM 920 C CA . CYS A 1 120 ? -24.987 4.418 9.881 1.00 95.56 120 CYS A CA 1
ATOM 921 C C . CYS A 1 120 ? -26.111 4.290 8.851 1.00 95.56 120 CYS A C 1
ATOM 923 O O . CYS A 1 120 ? -25.864 4.458 7.657 1.00 95.56 120 CYS A O 1
ATOM 925 N N . GLU A 1 121 ? -27.348 4.036 9.288 1.00 95.12 121 GLU A N 1
ATOM 926 C CA . GLU A 1 121 ? -28.478 3.894 8.363 1.00 95.12 121 GLU A CA 1
ATOM 927 C C . GLU A 1 121 ? -28.778 5.205 7.626 1.00 95.12 121 GLU A C 1
ATOM 929 O O . GLU A 1 121 ? -29.037 5.178 6.422 1.00 95.12 121 GLU A O 1
ATOM 934 N N . ARG A 1 122 ? -28.660 6.366 8.287 1.00 94.75 122 ARG A N 1
ATOM 935 C CA . ARG A 1 122 ? -28.810 7.680 7.631 1.00 94.75 122 ARG A CA 1
ATOM 936 C C . ARG A 1 122 ? -27.697 7.957 6.613 1.00 94.75 122 ARG A C 1
ATOM 938 O O . ARG A 1 122 ? -27.975 8.459 5.521 1.00 94.75 122 ARG A O 1
ATOM 945 N N . ALA A 1 123 ? -26.451 7.594 6.919 1.00 95.38 123 ALA A N 1
ATOM 946 C CA . ALA A 1 123 ? -25.336 7.692 5.972 1.00 95.38 123 ALA A CA 1
ATOM 947 C C . ALA A 1 123 ? -25.534 6.759 4.762 1.00 95.38 123 ALA A C 1
ATOM 949 O O . ALA A 1 123 ? -25.426 7.175 3.604 1.00 95.38 123 ALA A O 1
ATOM 950 N N . LYS A 1 124 ? -25.897 5.502 5.028 1.00 95.19 124 LYS A N 1
ATOM 951 C CA . LYS A 1 124 ? -26.137 4.469 4.019 1.00 95.19 124 LYS A CA 1
ATOM 952 C C . LYS A 1 124 ? -27.328 4.805 3.124 1.00 95.19 124 LYS A C 1
ATOM 954 O O . LYS A 1 124 ? -27.231 4.621 1.914 1.00 95.19 124 LYS A O 1
ATOM 959 N N . ALA A 1 125 ? -28.425 5.325 3.673 1.00 95.56 125 ALA A N 1
ATOM 960 C CA . ALA A 1 125 ? -29.618 5.680 2.903 1.00 95.56 125 ALA A CA 1
ATOM 961 C C . ALA A 1 125 ? -29.326 6.729 1.816 1.00 95.56 125 ALA A C 1
ATOM 963 O O . ALA A 1 125 ? -29.802 6.584 0.690 1.00 95.56 125 ALA A O 1
ATOM 964 N N . GLY A 1 126 ? -28.508 7.740 2.127 1.00 93.44 126 GLY A N 1
ATOM 965 C CA . GLY A 1 126 ? -28.115 8.773 1.164 1.00 93.44 126 GLY A CA 1
ATOM 966 C C . GLY A 1 126 ? -27.077 8.297 0.144 1.00 93.44 126 GLY A C 1
ATOM 967 O O . GLY A 1 126 ? -27.193 8.572 -1.050 1.00 93.44 126 GLY A O 1
ATOM 968 N N . CYS A 1 127 ? -26.072 7.539 0.588 1.00 95.31 127 CYS A N 1
ATOM 969 C CA . CYS A 1 127 ? -24.882 7.267 -0.223 1.00 95.31 127 CYS A CA 1
ATOM 970 C C . CYS A 1 127 ? -24.881 5.897 -0.922 1.00 95.31 127 CYS A C 1
ATOM 972 O O . CYS A 1 127 ? -24.299 5.755 -1.999 1.00 95.31 127 CYS A O 1
ATOM 974 N N . ALA A 1 128 ? -25.568 4.885 -0.385 1.00 94.75 128 ALA A N 1
ATOM 975 C CA . ALA A 1 128 ? -25.612 3.556 -0.999 1.00 94.75 128 ALA A CA 1
ATOM 976 C C . ALA A 1 128 ? -26.274 3.516 -2.395 1.00 94.75 128 ALA A C 1
ATOM 978 O O . ALA A 1 128 ? -25.829 2.719 -3.225 1.00 94.75 128 ALA A O 1
ATOM 979 N N . PRO A 1 129 ? -27.320 4.310 -2.717 1.00 94.62 129 PRO A N 1
ATOM 980 C CA . PRO A 1 129 ? -27.844 4.386 -4.084 1.00 94.62 129 PRO A CA 1
ATOM 981 C C . PRO A 1 129 ? -26.804 4.901 -5.087 1.00 94.62 129 PRO A C 1
ATOM 983 O O . PRO A 1 129 ? -26.671 4.329 -6.168 1.00 94.62 129 PRO A O 1
ATOM 986 N N . LEU A 1 130 ? -26.032 5.920 -4.698 1.00 93.31 130 LEU A N 1
ATOM 987 C CA . LEU A 1 130 ? -24.976 6.504 -5.524 1.00 93.31 130 LEU A CA 1
ATOM 988 C C . LEU A 1 130 ? -23.833 5.509 -5.752 1.00 93.31 130 LEU A C 1
ATOM 990 O O . LEU A 1 130 ? -23.404 5.313 -6.884 1.00 93.31 130 LEU A O 1
ATOM 994 N N . MET A 1 131 ? -23.388 4.814 -4.702 1.00 93.44 131 MET A N 1
ATOM 995 C CA . MET A 1 131 ? -22.360 3.775 -4.826 1.00 93.44 131 MET A CA 1
ATOM 996 C C . MET A 1 131 ? -22.790 2.663 -5.792 1.00 93.44 131 MET A C 1
ATOM 998 O O . MET A 1 131 ? -22.023 2.289 -6.681 1.00 93.44 131 MET A O 1
ATOM 1002 N N . ARG A 1 132 ? -24.043 2.195 -5.683 1.00 94.62 132 ARG A N 1
ATOM 1003 C CA . ARG A 1 132 ? -24.588 1.152 -6.568 1.00 94.62 132 ARG A CA 1
ATOM 1004 C C . ARG A 1 132 ? -24.640 1.586 -8.029 1.00 94.62 132 ARG A C 1
ATOM 1006 O O . ARG A 1 132 ? -24.411 0.754 -8.901 1.00 94.62 132 ARG A O 1
ATOM 1013 N N . GLN A 1 133 ? -24.902 2.865 -8.302 1.00 93.06 133 GLN A N 1
ATOM 1014 C CA . GLN A 1 133 ? -24.902 3.405 -9.665 1.00 93.06 133 GLN A CA 1
ATOM 1015 C C . GLN A 1 133 ? -23.531 3.271 -10.347 1.00 93.06 133 GLN A C 1
ATOM 1017 O O . GLN A 1 133 ? -23.471 3.049 -11.554 1.00 93.06 133 GLN A O 1
ATOM 1022 N N . TYR A 1 134 ? -22.445 3.349 -9.577 1.00 91.38 134 TYR A N 1
ATOM 1023 C CA . TYR A 1 134 ? -21.074 3.168 -10.061 1.00 91.38 134 TYR A CA 1
ATOM 1024 C C . TYR A 1 134 ? -20.540 1.738 -9.870 1.00 91.38 134 TYR A C 1
ATOM 1026 O O . TYR A 1 134 ? -19.349 1.501 -10.047 1.00 91.38 134 TYR A O 1
ATOM 1034 N N . GLY A 1 135 ? -21.405 0.774 -9.531 1.00 92.25 135 GLY A N 1
ATOM 1035 C CA . GLY A 1 135 ? -21.034 -0.638 -9.388 1.00 92.25 135 GLY A CA 1
ATOM 1036 C C . GLY A 1 135 ? -20.408 -1.015 -8.041 1.00 92.25 135 GLY A C 1
ATOM 1037 O O . GLY A 1 135 ? -19.912 -2.130 -7.901 1.00 92.25 135 GLY A O 1
ATOM 1038 N N . PHE A 1 136 ? -20.451 -0.134 -7.040 1.00 92.94 136 PHE A N 1
ATOM 1039 C CA . PHE A 1 136 ? -19.933 -0.405 -5.698 1.00 92.94 136 PHE A CA 1
ATOM 1040 C C . PHE A 1 136 ? -21.065 -0.738 -4.719 1.00 92.94 136 PHE A C 1
ATOM 1042 O O . PHE A 1 136 ? -22.092 -0.059 -4.658 1.00 92.94 136 PHE A O 1
ATOM 1049 N N . ALA A 1 137 ? -20.878 -1.787 -3.920 1.00 94.06 137 ALA A N 1
ATOM 1050 C CA . ALA A 1 137 ? -21.777 -2.117 -2.818 1.00 94.06 137 ALA A CA 1
ATOM 1051 C C . ALA A 1 137 ? -21.360 -1.390 -1.531 1.00 94.06 137 ALA A C 1
ATOM 1053 O O . ALA A 1 137 ? -20.213 -0.971 -1.379 1.00 94.06 137 ALA A O 1
ATOM 1054 N N . TRP A 1 138 ? -22.293 -1.261 -0.587 1.00 93.94 138 TRP A N 1
ATOM 1055 C CA . TRP A 1 138 ? -21.967 -0.764 0.749 1.00 93.94 138 TRP A CA 1
ATOM 1056 C C . TRP A 1 138 ? -21.019 -1.754 1.459 1.00 93.94 138 TRP A C 1
ATOM 1058 O O . TRP A 1 138 ? -21.355 -2.940 1.501 1.00 93.94 138 TRP A O 1
ATOM 1068 N N . PRO A 1 139 ? -19.869 -1.321 2.013 1.00 93.50 139 PRO A N 1
ATOM 1069 C CA . PRO A 1 139 ? -18.846 -2.234 2.527 1.00 93.50 139 PRO A CA 1
ATOM 1070 C C . PRO A 1 139 ? -19.326 -3.120 3.686 1.00 93.50 139 PRO A C 1
ATOM 1072 O O . PRO A 1 139 ? -19.967 -2.644 4.625 1.00 93.50 139 PRO A O 1
ATOM 1075 N N . ASP A 1 140 ? -18.918 -4.395 3.692 1.00 92.62 140 ASP A N 1
ATOM 1076 C CA . ASP A 1 140 ? -19.283 -5.358 4.747 1.00 92.62 140 ASP A CA 1
ATOM 1077 C C . ASP A 1 140 ? -18.792 -4.949 6.141 1.00 92.62 140 ASP A C 1
ATOM 1079 O O . ASP A 1 140 ? -19.449 -5.202 7.154 1.00 92.62 140 ASP A O 1
ATOM 1083 N N . ARG A 1 141 ? -17.634 -4.282 6.192 1.00 89.81 141 ARG A N 1
ATOM 1084 C CA . ARG A 1 141 ? -17.028 -3.749 7.420 1.00 89.81 141 ARG A CA 1
ATOM 1085 C C . ARG A 1 141 ? -17.788 -2.547 8.000 1.00 89.81 141 ARG A C 1
ATOM 1087 O O . ARG A 1 141 ? -17.575 -2.215 9.158 1.00 89.81 141 ARG A O 1
ATOM 1094 N N . MET A 1 142 ? -18.698 -1.942 7.231 1.00 91.88 142 MET A N 1
ATOM 1095 C CA . MET A 1 142 ? -19.535 -0.802 7.633 1.00 91.88 142 MET A CA 1
ATOM 1096 C C . MET A 1 142 ? -21.026 -1.160 7.678 1.00 91.88 142 MET A C 1
ATOM 1098 O O . MET A 1 142 ? -21.888 -0.286 7.590 1.00 91.88 142 MET A O 1
ATOM 1102 N N . ARG A 1 143 ? -21.374 -2.448 7.782 1.00 94.19 143 ARG A N 1
ATOM 1103 C CA . ARG A 1 143 ? -22.775 -2.866 7.896 1.00 94.19 143 ARG A CA 1
ATOM 1104 C C . ARG A 1 143 ? -23.390 -2.393 9.209 1.00 94.19 143 ARG A C 1
ATOM 1106 O O . ARG A 1 143 ? -22.943 -2.782 10.283 1.00 94.19 143 ARG A O 1
ATOM 1113 N N . CYS A 1 144 ? -24.479 -1.641 9.094 1.00 94.62 144 CYS A N 1
ATOM 1114 C CA . CYS A 1 144 ? -25.175 -1.047 10.230 1.00 94.62 144 CYS A CA 1
ATOM 1115 C C . CYS A 1 144 ? -25.738 -2.077 11.222 1.00 94.62 144 CYS A C 1
ATOM 1117 O O . CYS A 1 144 ? -25.844 -1.775 12.401 1.00 94.62 144 CYS A O 1
ATOM 1119 N N . ASP A 1 145 ? -26.012 -3.313 10.786 1.00 93.44 145 ASP A N 1
ATOM 1120 C CA . ASP A 1 145 ? -26.485 -4.406 11.655 1.00 93.44 145 ASP A CA 1
ATOM 1121 C C . ASP A 1 145 ? -25.494 -4.788 12.768 1.00 93.44 145 ASP A C 1
ATOM 1123 O O . ASP A 1 145 ? -25.873 -5.463 13.720 1.00 93.44 145 ASP A O 1
ATOM 1127 N N . ARG A 1 146 ? -24.216 -4.402 12.638 1.00 90.81 146 ARG A N 1
ATOM 1128 C CA . ARG A 1 146 ? -23.166 -4.683 13.630 1.00 90.81 146 ARG A CA 1
ATOM 1129 C C . ARG A 1 146 ? -23.024 -3.587 14.688 1.00 90.81 146 ARG A C 1
ATOM 1131 O O . ARG A 1 146 ? -22.226 -3.752 15.606 1.00 90.81 146 ARG A O 1
ATOM 1138 N N . LEU A 1 147 ? -23.728 -2.466 14.533 1.00 92.38 147 LEU A N 1
ATOM 1139 C CA . LEU A 1 147 ? -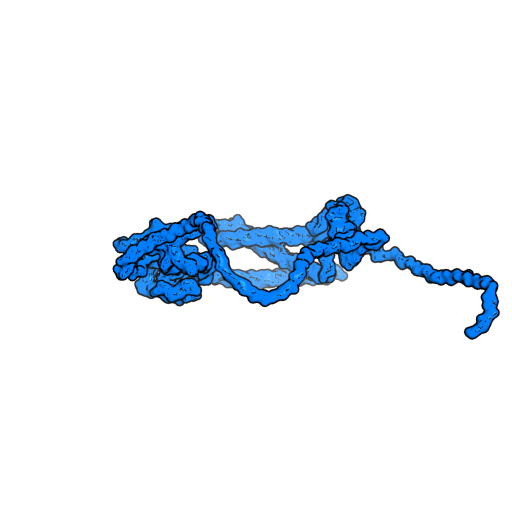23.617 -1.314 15.424 1.00 92.38 147 LEU A CA 1
ATOM 1140 C C . LEU A 1 147 ? -24.713 -1.346 16.496 1.00 92.38 147 LEU A C 1
ATOM 1142 O O . LEU A 1 147 ? -25.832 -1.778 16.208 1.00 92.38 147 LEU A O 1
ATOM 1146 N N . PRO A 1 148 ? -24.414 -0.871 17.716 1.00 92.25 148 PRO A N 1
ATOM 1147 C CA . PRO A 1 148 ? -25.386 -0.817 18.800 1.00 92.25 148 PRO A CA 1
ATOM 1148 C C . PRO A 1 148 ? -26.513 0.185 18.515 1.00 92.25 148 PRO A C 1
ATOM 1150 O O . PRO A 1 148 ? -26.335 1.196 17.824 1.00 92.25 148 PRO A O 1
ATOM 1153 N N . GLU A 1 149 ? -27.682 -0.091 19.085 1.00 89.19 149 GLU A N 1
ATOM 1154 C CA . GLU A 1 149 ? -28.816 0.831 19.093 1.00 89.19 149 GLU A CA 1
ATOM 1155 C C . GLU A 1 149 ? -28.704 1.826 20.255 1.00 89.19 149 GLU A C 1
ATOM 1157 O O . GLU A 1 149 ? -28.126 1.536 21.306 1.00 89.19 149 GLU A O 1
ATOM 1162 N N . GLN A 1 150 ? -29.261 3.022 20.058 1.00 84.19 150 GLN A N 1
ATOM 1163 C CA . GLN A 1 150 ? -29.260 4.068 21.076 1.00 84.19 150 GLN A CA 1
ATOM 1164 C C . GLN A 1 150 ? -30.019 3.593 22.323 1.00 84.19 150 GLN A C 1
ATOM 1166 O O . GLN A 1 150 ? -31.161 3.151 22.225 1.00 84.19 150 GLN A O 1
ATOM 1171 N N . GLY A 1 151 ? -29.404 3.729 23.501 1.00 75.50 151 GLY A N 1
ATOM 1172 C CA . GLY A 1 151 ? -30.040 3.374 24.774 1.00 75.50 151 GLY A CA 1
ATOM 1173 C C . GLY A 1 151 ? -29.923 1.897 25.162 1.00 75.50 151 GLY A C 1
ATOM 1174 O O . GLY A 1 151 ? -30.612 1.464 26.083 1.00 75.50 151 GLY A O 1
ATOM 1175 N N . SER A 1 152 ? -29.056 1.123 24.499 1.00 76.12 152 SER A N 1
ATOM 1176 C CA . SER A 1 152 ? -28.736 -0.233 24.955 1.00 76.12 152 SER A CA 1
ATOM 1177 C C . SER A 1 152 ? -28.036 -0.202 26.332 1.00 76.12 152 SER A C 1
ATOM 1179 O O . SER A 1 152 ? -27.166 0.646 26.541 1.00 76.12 152 SER A O 1
ATOM 1181 N N . PRO A 1 153 ? -28.397 -1.090 27.282 1.00 71.31 153 PRO A N 1
ATOM 1182 C CA . PRO A 1 153 ? -27.926 -1.016 28.671 1.00 71.31 153 PRO A CA 1
ATOM 1183 C C . PRO A 1 153 ? -26.419 -1.270 28.834 1.00 71.31 153 PRO A C 1
ATOM 1185 O O . PRO A 1 153 ? -25.811 -0.731 29.755 1.00 71.31 153 PRO A O 1
ATOM 1188 N N . ASP A 1 154 ? -25.808 -2.038 27.927 1.00 72.31 154 ASP A N 1
ATOM 1189 C CA . ASP A 1 154 ? -24.417 -2.491 28.065 1.00 72.31 154 ASP A CA 1
ATOM 1190 C C . ASP A 1 154 ? -23.419 -1.744 27.161 1.00 72.31 154 ASP A C 1
ATOM 1192 O O . ASP A 1 154 ? -22.211 -1.804 27.402 1.00 72.31 154 ASP A O 1
ATOM 1196 N N . THR A 1 155 ? -23.883 -1.048 26.111 1.00 79.25 155 THR A N 1
ATOM 1197 C CA . THR A 1 155 ? -23.010 -0.406 25.108 1.00 79.25 155 THR A CA 1
ATOM 1198 C C . THR A 1 155 ? -23.464 1.016 24.788 1.00 79.25 155 THR A C 1
ATOM 1200 O O . THR A 1 155 ? -24.532 1.245 24.219 1.00 79.25 155 THR A O 1
ATOM 1203 N N . LEU A 1 156 ? -22.612 1.984 25.125 1.00 86.81 156 LEU A N 1
ATOM 1204 C CA . LEU A 1 156 ? -22.796 3.377 24.731 1.00 86.81 156 LEU A CA 1
ATOM 1205 C C . LEU A 1 156 ? -22.401 3.556 23.260 1.00 86.81 156 LEU A C 1
ATOM 1207 O O . LEU A 1 156 ? -21.486 2.898 22.767 1.00 86.81 156 LEU A O 1
ATOM 1211 N N . CYS A 1 157 ? -23.085 4.458 22.561 1.00 90.94 157 CYS A N 1
ATOM 1212 C CA . CYS A 1 157 ? -22.781 4.805 21.179 1.00 90.94 157 CYS A CA 1
ATOM 1213 C C . CYS A 1 157 ? -22.989 6.301 20.934 1.00 90.94 157 CYS A C 1
ATOM 1215 O O . CYS A 1 157 ? -23.724 6.961 21.674 1.00 90.94 157 CYS A O 1
ATOM 1217 N N . MET A 1 158 ? -22.323 6.833 19.908 1.00 89.19 158 MET A N 1
ATOM 1218 C CA . MET A 1 158 ? -22.406 8.250 19.546 1.00 89.19 158 MET A CA 1
ATOM 1219 C C . MET A 1 158 ? -23.444 8.508 18.450 1.00 89.19 158 MET A C 1
ATOM 1221 O O . MET A 1 158 ? -23.385 7.901 17.378 1.00 89.19 158 MET A O 1
ATOM 1225 N N . ASP A 1 159 ? -24.325 9.479 18.684 1.00 84.44 159 ASP A N 1
ATOM 1226 C CA . ASP A 1 159 ? -25.159 10.128 17.667 1.00 84.44 159 ASP A CA 1
ATOM 1227 C C . ASP A 1 159 ? -25.047 11.651 17.855 1.00 84.44 159 ASP A C 1
ATOM 1229 O O . ASP A 1 159 ? -25.045 12.153 18.983 1.00 84.44 159 ASP A O 1
ATOM 1233 N N . TYR A 1 160 ? -24.918 12.397 16.758 1.00 73.38 160 TYR A N 1
ATOM 1234 C CA . TYR A 1 160 ? -24.923 13.857 16.806 1.00 73.38 160 TYR A CA 1
ATOM 1235 C C . TYR A 1 160 ? -26.385 14.305 16.877 1.00 73.38 160 TYR A C 1
ATOM 1237 O O . TYR A 1 160 ? -27.106 14.284 15.880 1.00 73.38 160 TYR A O 1
ATOM 1245 N N . ASN A 1 161 ? -26.840 14.640 18.084 1.00 56.22 161 ASN A N 1
ATOM 1246 C CA . ASN A 1 161 ? -28.241 14.904 18.407 1.00 56.22 161 ASN A CA 1
ATOM 1247 C C . ASN A 1 161 ? -28.861 15.959 17.460 1.00 56.22 161 ASN A C 1
ATOM 1249 O O . ASN A 1 161 ? -28.555 17.147 17.549 1.00 56.22 161 ASN A O 1
ATOM 1253 N N . ARG A 1 162 ? -29.742 15.535 16.542 1.00 55.16 162 ARG A N 1
ATOM 1254 C CA . ARG A 1 162 ? -30.569 16.418 15.691 1.00 55.16 162 ARG A CA 1
ATOM 1255 C C . ARG A 1 162 ? -32.030 16.433 16.144 1.00 55.16 162 ARG A C 1
ATOM 1257 O O . ARG A 1 162 ? -32.934 16.467 15.310 1.00 55.16 162 ARG A O 1
ATOM 1264 N N . THR A 1 163 ? -32.286 16.415 17.449 1.00 46.62 163 THR A N 1
ATOM 1265 C CA . THR A 1 163 ? -33.654 16.523 17.979 1.00 46.62 163 THR A CA 1
ATOM 1266 C C . THR A 1 163 ? -34.376 17.823 17.592 1.00 46.62 163 THR A C 1
ATOM 1268 O O . THR A 1 163 ? -35.597 17.850 17.678 1.00 46.62 163 THR A O 1
ATOM 1271 N N . ASP A 1 164 ? -33.691 18.838 17.045 1.00 41.84 164 ASP A N 1
ATOM 1272 C CA . ASP A 1 164 ? -34.313 20.114 16.638 1.00 41.84 164 ASP A CA 1
ATOM 1273 C C . ASP A 1 164 ? -34.588 20.297 15.131 1.00 41.84 164 ASP A C 1
ATOM 1275 O O . ASP A 1 164 ? -35.075 21.348 14.723 1.00 41.84 164 ASP A O 1
ATOM 1279 N N . LEU A 1 165 ? -34.339 19.306 14.264 1.00 43.53 165 LEU A N 1
ATOM 1280 C CA . LEU A 1 165 ? -34.687 19.417 12.832 1.00 43.53 165 LEU A CA 1
ATOM 1281 C C . LEU A 1 165 ? -35.516 18.225 12.345 1.00 43.53 165 LEU A C 1
ATOM 1283 O O . LEU A 1 165 ? -35.233 17.614 11.316 1.00 43.53 165 LEU A O 1
ATOM 1287 N N . THR A 1 166 ? -36.596 17.934 13.072 1.00 42.16 166 THR A N 1
ATOM 1288 C CA . THR A 1 166 ? -37.761 17.268 12.480 1.00 42.16 166 THR A CA 1
ATOM 1289 C C . THR A 1 166 ? -38.539 18.303 11.674 1.00 42.16 166 THR A C 1
ATOM 1291 O O . THR A 1 166 ? -39.374 19.020 12.212 1.00 42.16 166 THR A O 1
ATOM 1294 N N . THR A 1 167 ? -38.272 18.396 10.374 1.00 39.38 167 THR A N 1
ATOM 1295 C CA . THR A 1 167 ? -39.268 18.792 9.367 1.00 39.38 167 THR A CA 1
ATOM 1296 C C . THR A 1 167 ? -38.829 18.221 8.023 1.00 39.38 167 THR A C 1
ATOM 1298 O O . THR A 1 167 ? -37.821 18.636 7.467 1.00 39.38 167 THR A O 1
ATOM 1301 N N . ALA A 1 168 ? -39.604 17.234 7.568 1.00 36.22 168 ALA A N 1
ATOM 1302 C CA . ALA A 1 168 ? -39.748 16.720 6.207 1.00 36.22 168 ALA A CA 1
ATOM 1303 C C . ALA A 1 168 ? -38.475 16.569 5.348 1.00 36.22 168 ALA A C 1
ATOM 1305 O O . ALA A 1 168 ? -37.923 17.529 4.819 1.00 36.22 168 ALA A O 1
ATOM 1306 N N . ALA A 1 169 ? -38.107 15.314 5.074 1.00 36.38 169 ALA A N 1
ATOM 1307 C CA . ALA A 1 169 ? -37.296 14.983 3.908 1.00 36.38 169 ALA A CA 1
ATOM 1308 C C . ALA A 1 169 ? -37.928 15.601 2.637 1.00 36.38 169 ALA A C 1
ATOM 1310 O O . ALA A 1 169 ? -39.117 15.371 2.391 1.00 36.38 169 ALA A O 1
ATOM 1311 N N . PRO A 1 170 ? -37.184 16.360 1.813 1.00 43.28 170 PRO A N 1
ATOM 1312 C CA . PRO A 1 170 ? -37.684 16.757 0.508 1.00 43.28 170 PRO A CA 1
ATOM 1313 C C . PRO A 1 170 ? -37.724 15.523 -0.414 1.00 43.28 170 PRO A C 1
ATOM 1315 O O . PRO A 1 170 ? -36.792 14.713 -0.396 1.00 43.28 170 PRO A O 1
ATOM 1318 N N . PRO A 1 171 ? -38.790 15.333 -1.213 1.00 44.06 171 PRO A N 1
ATOM 1319 C CA . PRO A 1 171 ? -38.885 14.200 -2.126 1.00 44.06 171 PRO A CA 1
ATOM 1320 C C . PRO A 1 171 ? -37.871 14.325 -3.281 1.00 44.06 171 PRO A C 1
ATOM 1322 O O . PRO A 1 171 ? -37.504 15.438 -3.666 1.00 44.06 171 PRO A O 1
ATOM 1325 N N . PRO A 1 172 ? -37.427 13.197 -3.870 1.00 51.34 172 PRO A N 1
ATOM 1326 C CA . PRO A 1 172 ? -36.406 13.196 -4.914 1.00 51.34 172 PRO A CA 1
ATOM 1327 C C . PRO A 1 172 ? -36.918 13.837 -6.221 1.00 51.34 172 PRO A C 1
ATOM 1329 O O . PRO A 1 172 ? -38.069 13.602 -6.608 1.00 51.34 172 PRO A O 1
ATOM 1332 N N . PRO A 1 173 ? -36.084 14.607 -6.949 1.00 47.41 173 PRO A N 1
ATOM 1333 C CA . PRO A 1 173 ? -36.480 15.190 -8.226 1.00 47.41 173 PRO A CA 1
ATOM 1334 C C . PRO A 1 173 ? -36.585 14.116 -9.322 1.00 47.41 173 PRO A C 1
ATOM 1336 O O . PRO A 1 173 ? -35.706 13.271 -9.487 1.00 47.41 173 PRO A O 1
ATOM 1339 N N . LYS A 1 174 ? -37.682 14.164 -10.088 1.00 42.53 174 LYS A N 1
ATOM 1340 C CA . LYS A 1 174 ? -37.916 13.331 -11.281 1.00 42.53 174 LYS A CA 1
ATOM 1341 C C . LYS A 1 174 ? -37.110 13.851 -12.487 1.00 42.53 174 LYS A C 1
ATOM 1343 O O . LYS A 1 174 ? -36.925 15.062 -12.602 1.00 42.53 174 LYS A O 1
ATOM 1348 N N . PRO A 1 175 ? -36.694 12.979 -13.425 1.00 46.59 175 PRO A N 1
ATOM 1349 C CA . PRO A 1 175 ? -35.975 13.391 -14.631 1.00 46.59 175 PRO A CA 1
ATOM 1350 C C . PRO A 1 175 ? -36.941 13.930 -15.706 1.00 46.59 175 PRO A C 1
ATOM 1352 O O . PRO A 1 175 ? -38.024 13.359 -15.871 1.00 46.59 175 PRO A O 1
ATOM 1355 N N . PRO A 1 176 ? -36.592 14.977 -16.480 1.00 48.59 176 PRO A N 1
ATOM 1356 C CA . PRO A 1 176 ? -37.453 15.436 -17.562 1.00 48.59 176 PRO A CA 1
ATOM 1357 C C . PRO A 1 176 ? -37.197 14.666 -18.866 1.00 48.59 176 PRO A C 1
ATOM 1359 O O . PRO A 1 176 ? -36.059 14.462 -19.295 1.00 48.59 176 PRO A O 1
ATOM 1362 N N . LEU A 1 177 ? -38.299 14.266 -19.510 1.00 43.66 177 LEU A N 1
ATOM 1363 C CA . LEU A 1 177 ? -38.358 13.718 -20.862 1.00 43.66 177 LEU A CA 1
ATOM 1364 C C . LEU A 1 177 ? -38.437 14.832 -21.930 1.00 43.66 177 LEU A C 1
ATOM 1366 O O . LEU A 1 177 ? -39.163 15.809 -21.802 1.00 43.66 177 LEU A O 1
ATOM 1370 N N . ARG A 1 178 ? -37.692 14.577 -23.007 1.00 41.50 178 ARG A N 1
ATOM 1371 C CA . ARG A 1 178 ? -37.726 15.028 -24.415 1.00 41.50 178 ARG A CA 1
ATOM 1372 C C . ARG A 1 178 ? -38.992 15.726 -24.997 1.00 41.50 178 ARG A C 1
ATOM 1374 O O . ARG A 1 178 ? -40.077 15.163 -24.951 1.00 41.50 178 ARG A O 1
ATOM 1381 N N . GLY A 1 179 ? -38.729 16.784 -25.796 1.00 36.81 179 GLY A N 1
ATOM 1382 C CA . GLY A 1 179 ? -39.499 17.286 -26.975 1.00 36.81 179 GLY A CA 1
ATOM 1383 C C . GLY A 1 179 ? -40.496 18.426 -26.676 1.00 36.81 179 GLY A C 1
ATOM 1384 O O . GLY A 1 179 ? -41.157 18.356 -25.658 1.00 36.81 179 GLY A O 1
ATOM 1385 N N . SER A 1 180 ? -40.706 19.508 -27.448 1.00 34.09 180 SER A N 1
ATOM 1386 C CA . SER A 1 180 ? -40.444 19.871 -28.857 1.00 34.09 180 SER A CA 1
ATOM 1387 C C . SER A 1 180 ? -40.561 21.414 -29.063 1.00 34.09 180 SER A C 1
ATOM 1389 O O . SER A 1 180 ? -41.101 22.108 -28.211 1.00 34.09 180 SER A O 1
ATOM 1391 N N . LYS A 1 181 ? -40.038 21.930 -30.197 1.00 34.91 181 LYS A N 1
ATOM 1392 C CA . LYS A 1 181 ? -40.040 23.330 -30.746 1.00 34.91 181 LYS A CA 1
ATOM 1393 C C . LYS A 1 181 ? -41.465 23.855 -31.131 1.00 34.91 181 LYS A C 1
ATOM 1395 O O . LYS A 1 181 ? -42.369 23.035 -30.982 1.00 34.91 181 LYS A O 1
ATOM 1400 N N . PRO A 1 182 ? -41.721 25.066 -31.738 1.00 47.59 182 PRO A N 1
ATOM 1401 C CA . PRO A 1 182 ? -40.839 26.134 -32.302 1.00 47.59 182 PRO A CA 1
ATOM 1402 C C . PRO A 1 182 ? -41.270 27.628 -32.107 1.00 47.59 182 PRO A C 1
ATOM 1404 O O . PRO A 1 182 ? -42.400 27.923 -31.742 1.00 47.59 182 PRO A O 1
ATOM 1407 N N . GLY A 1 183 ? -40.392 28.583 -32.474 1.00 31.75 183 GLY A N 1
ATOM 1408 C CA . GLY A 1 183 ? -40.760 29.992 -32.735 1.00 31.75 183 GLY A CA 1
ATOM 1409 C C . GLY A 1 183 ? -39.569 30.955 -32.933 1.00 31.75 183 GLY A C 1
ATOM 1410 O O . GLY A 1 183 ? -38.820 31.213 -32.000 1.00 31.75 183 GLY A O 1
ATOM 1411 N N . THR A 1 184 ? -39.402 31.485 -34.146 1.00 35.69 184 THR A N 1
ATOM 1412 C CA . THR A 1 184 ? -38.517 32.606 -34.580 1.00 35.69 184 THR A CA 1
ATOM 1413 C C . THR A 1 184 ? -39.416 33.805 -34.993 1.00 35.69 184 THR A C 1
ATOM 1415 O O . THR A 1 184 ? -40.631 33.594 -34.971 1.00 35.69 184 THR A O 1
ATOM 1418 N N . PRO A 1 185 ? -38.955 35.007 -35.452 1.00 53.16 185 PRO A N 1
ATOM 1419 C CA . PRO A 1 185 ? -37.592 35.533 -35.728 1.00 53.16 185 PRO A CA 1
ATOM 1420 C C . PRO A 1 185 ? -37.328 37.013 -35.292 1.00 53.16 185 PRO A C 1
ATOM 1422 O O . PRO A 1 185 ? -38.254 37.731 -34.943 1.00 53.16 185 PRO A O 1
ATOM 1425 N N . ALA A 1 186 ? -36.071 37.489 -35.415 1.00 31.38 186 ALA A N 1
ATOM 1426 C CA . ALA A 1 186 ? -35.612 38.870 -35.753 1.00 31.38 186 ALA A CA 1
ATOM 1427 C C . ALA A 1 186 ? -34.146 39.049 -35.277 1.00 31.38 186 ALA A C 1
ATOM 1429 O O . ALA A 1 186 ? -33.809 38.512 -34.234 1.00 31.38 186 ALA A O 1
ATOM 1430 N N . LYS A 1 187 ? -33.199 39.788 -35.873 1.00 31.33 187 LYS A N 1
ATOM 1431 C CA . LYS A 1 187 ? -32.952 40.457 -37.168 1.00 31.33 187 LYS A CA 1
ATOM 1432 C C . LYS A 1 187 ? -31.420 40.780 -37.160 1.00 31.33 187 LYS A C 1
ATOM 1434 O O . LYS A 1 187 ? -30.879 41.021 -36.089 1.00 31.33 187 LYS A O 1
ATOM 1439 N N . ALA A 1 188 ? -30.733 40.712 -38.308 1.00 31.56 188 ALA A N 1
ATOM 1440 C CA . ALA A 1 188 ? -29.272 40.903 -38.546 1.00 31.56 188 ALA A CA 1
ATOM 1441 C C . ALA A 1 188 ? -28.794 42.388 -38.399 1.00 31.56 188 ALA A C 1
ATOM 1443 O O . ALA A 1 188 ? -29.660 43.179 -38.017 1.00 31.56 188 ALA A O 1
ATOM 1444 N N . PRO A 1 189 ? -27.562 42.865 -38.787 1.00 43.22 189 PRO A N 1
ATOM 1445 C CA . PRO A 1 189 ? -26.366 42.261 -39.457 1.00 43.22 189 PRO A CA 1
ATOM 1446 C C . PRO A 1 189 ? -24.987 42.852 -38.950 1.00 43.22 189 PRO A C 1
ATOM 1448 O O . PRO A 1 189 ? -24.948 43.330 -37.821 1.00 43.22 189 PRO A O 1
ATOM 1451 N N . PRO A 1 190 ? -23.894 42.996 -39.753 1.00 52.09 190 PRO A N 1
ATOM 1452 C CA . PRO A 1 190 ? -23.007 42.000 -40.397 1.00 52.09 190 PRO A CA 1
ATOM 1453 C C . PRO A 1 190 ? -21.498 42.185 -40.041 1.00 52.09 190 PRO A C 1
ATOM 1455 O O . PRO A 1 190 ? -21.111 43.248 -39.576 1.00 52.09 190 PRO A O 1
ATOM 1458 N N . ALA A 1 191 ? -20.623 41.218 -40.377 1.00 29.20 191 ALA A N 1
ATOM 1459 C CA . ALA A 1 191 ? -19.316 41.483 -41.023 1.00 29.20 191 ALA A CA 1
ATOM 1460 C C . ALA A 1 191 ? -18.500 40.208 -41.336 1.00 29.20 191 ALA A C 1
ATOM 1462 O O . ALA A 1 191 ? -18.369 39.316 -40.507 1.00 29.20 191 ALA A O 1
ATOM 1463 N N . ALA A 1 192 ? -17.876 40.252 -42.519 1.00 33.78 192 ALA A N 1
ATOM 1464 C CA . ALA A 1 192 ? -16.644 39.587 -42.959 1.00 33.78 192 ALA A CA 1
ATOM 1465 C C . ALA A 1 192 ? -16.634 38.060 -43.185 1.00 33.78 192 ALA A C 1
ATOM 1467 O O . ALA A 1 192 ? -16.604 37.237 -42.276 1.00 33.78 192 ALA A O 1
ATOM 1468 N N . ALA A 1 193 ? -16.562 37.718 -44.472 1.00 37.06 193 ALA A N 1
ATOM 1469 C CA . ALA A 1 193 ? -16.314 36.392 -45.010 1.00 37.06 193 ALA A CA 1
ATOM 1470 C C . ALA A 1 193 ? -14.852 35.947 -44.815 1.00 37.06 193 ALA A C 1
ATOM 1472 O O . ALA A 1 193 ? -13.926 36.717 -45.067 1.00 37.06 193 ALA A O 1
ATOM 1473 N N . ALA A 1 194 ? -14.661 34.673 -44.468 1.00 36.66 194 ALA A N 1
ATOM 1474 C CA . ALA A 1 194 ? -13.403 33.941 -44.605 1.00 36.66 194 ALA A CA 1
ATOM 1475 C C . ALA A 1 194 ? -13.690 32.560 -45.248 1.00 36.66 194 ALA A C 1
ATOM 1477 O O . ALA A 1 194 ? -14.762 32.000 -45.002 1.00 36.66 194 ALA A O 1
ATOM 1478 N N . PRO A 1 195 ? -12.796 32.028 -46.106 1.00 42.41 195 PRO A N 1
ATOM 1479 C CA . PRO A 1 195 ? -13.047 30.828 -46.913 1.00 42.41 195 PRO A CA 1
ATOM 1480 C C . PRO A 1 195 ? -12.900 29.519 -46.104 1.00 42.41 195 PRO A C 1
ATOM 1482 O O . PRO A 1 195 ? -12.342 29.537 -45.005 1.00 42.41 195 PRO A O 1
ATOM 1485 N N . PRO A 1 196 ? -13.407 28.375 -46.612 1.00 42.38 196 PRO A N 1
ATOM 1486 C CA . PRO A 1 196 ? -13.506 27.145 -45.833 1.00 42.38 196 PRO A CA 1
ATOM 1487 C C . PRO A 1 196 ? -12.151 26.455 -45.629 1.00 42.38 196 PRO A C 1
ATOM 1489 O O . PRO A 1 196 ? -11.295 26.429 -46.511 1.00 42.38 196 PRO A O 1
ATOM 1492 N N . ALA A 1 197 ? -12.002 25.869 -44.441 1.00 37.16 197 ALA A N 1
ATOM 1493 C CA . ALA A 1 197 ? -10.842 25.118 -43.988 1.00 37.16 197 ALA A CA 1
ATOM 1494 C C . ALA A 1 197 ? -10.599 23.847 -44.824 1.00 37.16 197 ALA A C 1
ATOM 1496 O O . ALA A 1 197 ? -11.481 22.999 -44.971 1.00 37.16 197 ALA A O 1
ATOM 1497 N N . GLU A 1 198 ? -9.372 23.702 -45.326 1.00 38.97 198 GLU A N 1
ATOM 1498 C CA . GLU A 1 198 ? -8.862 22.476 -45.936 1.00 38.97 198 GLU A CA 1
ATOM 1499 C C . GLU A 1 198 ? -8.574 21.431 -44.840 1.00 38.97 198 GLU A C 1
ATOM 1501 O O . GLU A 1 198 ? -7.988 21.733 -43.800 1.00 38.97 198 GLU A O 1
ATOM 1506 N N . ALA A 1 199 ? -9.023 20.194 -45.059 1.00 45.94 199 ALA A N 1
ATOM 1507 C CA . ALA A 1 199 ? -8.832 19.074 -44.141 1.00 45.94 199 ALA A CA 1
ATOM 1508 C C . ALA A 1 199 ? -7.333 18.762 -43.902 1.00 45.94 199 ALA A C 1
ATOM 1510 O O . ALA A 1 199 ? -6.511 18.983 -44.797 1.00 45.94 199 ALA A O 1
ATOM 1511 N N . PRO A 1 200 ? -6.941 18.179 -42.747 1.00 43.62 200 PRO A N 1
ATOM 1512 C CA . PRO A 1 200 ? -5.542 17.875 -42.467 1.00 43.62 200 PRO A CA 1
ATOM 1513 C C . PRO A 1 200 ? -5.051 16.775 -43.415 1.00 43.62 200 PRO A C 1
ATOM 1515 O O . PRO A 1 200 ? -5.482 15.619 -43.337 1.00 43.62 200 PRO A O 1
ATOM 1518 N N . ARG A 1 201 ? -4.138 17.125 -44.325 1.00 46.69 201 ARG A N 1
ATOM 1519 C CA . ARG A 1 201 ? -3.455 16.157 -45.189 1.00 46.69 201 ARG A CA 1
ATOM 1520 C C . ARG A 1 201 ? -2.653 15.196 -44.308 1.00 46.69 201 ARG A C 1
ATOM 1522 O O . ARG A 1 201 ? -1.774 15.616 -43.560 1.00 46.69 201 ARG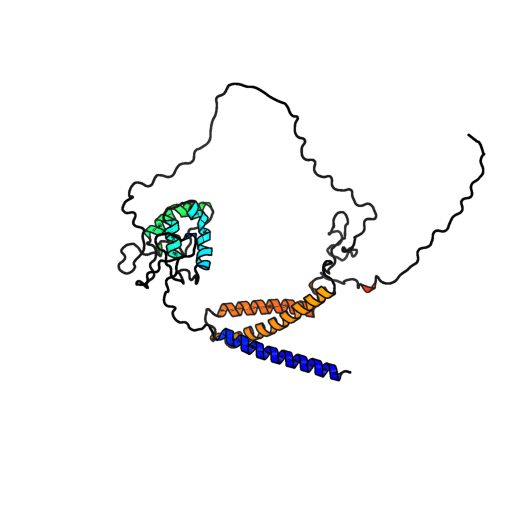 A O 1
ATOM 1529 N N . LYS A 1 202 ? -2.951 13.896 -44.405 1.00 43.66 202 LYS A N 1
ATOM 1530 C CA . LYS A 1 202 ? -2.134 12.831 -43.803 1.00 43.66 202 LYS A CA 1
ATOM 1531 C C . LYS A 1 202 ? -0.678 12.990 -44.277 1.00 43.66 202 LYS A C 1
ATOM 1533 O O . LYS A 1 202 ? -0.481 13.151 -45.485 1.00 43.66 202 LYS A O 1
ATOM 1538 N N . PRO A 1 203 ? 0.334 12.921 -43.390 1.00 44.59 203 PRO A N 1
ATOM 1539 C CA . PRO A 1 203 ? 1.727 12.941 -43.814 1.00 44.59 203 PRO A CA 1
ATOM 1540 C C . PRO A 1 203 ? 1.979 11.773 -44.767 1.00 44.59 203 PRO A C 1
ATOM 1542 O O . PRO A 1 203 ? 1.650 10.623 -44.465 1.00 44.59 203 PRO A O 1
ATOM 1545 N N . ARG A 1 204 ? 2.531 12.077 -45.941 1.00 44.25 204 ARG A N 1
ATOM 1546 C CA . ARG A 1 204 ? 2.954 11.075 -46.919 1.00 44.25 204 ARG A CA 1
ATOM 1547 C C . ARG A 1 204 ? 4.022 10.186 -46.261 1.00 44.25 204 ARG A C 1
ATOM 1549 O O . ARG A 1 204 ? 4.939 10.743 -45.655 1.00 44.25 204 ARG A O 1
ATOM 1556 N N . PRO A 1 205 ? 3.944 8.846 -46.353 1.00 53.06 205 PRO A N 1
ATOM 1557 C CA . PRO A 1 205 ? 5.043 8.005 -45.896 1.00 53.06 205 PRO A CA 1
ATOM 1558 C C . PRO A 1 205 ? 6.314 8.375 -46.683 1.00 53.06 205 PRO A C 1
ATOM 1560 O O . PRO A 1 205 ? 6.216 8.630 -47.890 1.00 53.06 205 PRO A O 1
ATOM 1563 N N . PRO A 1 206 ? 7.487 8.459 -46.027 1.00 53.91 206 PRO A N 1
ATOM 1564 C CA . PRO A 1 206 ? 8.738 8.748 -46.718 1.00 53.91 206 PRO A CA 1
ATOM 1565 C C . PRO A 1 206 ? 9.018 7.669 -47.777 1.00 53.91 206 PRO A C 1
ATOM 1567 O O . PRO A 1 206 ? 8.552 6.534 -47.621 1.00 53.91 206 PRO A O 1
ATOM 1570 N N . PRO A 1 207 ? 9.733 8.017 -48.864 1.00 58.16 207 PRO A N 1
ATOM 1571 C CA . PRO A 1 207 ? 9.959 7.110 -49.984 1.00 58.16 207 PRO A CA 1
ATOM 1572 C C . PRO A 1 207 ? 10.631 5.799 -49.531 1.00 58.16 207 PRO A C 1
ATOM 1574 O O . PRO A 1 207 ? 11.393 5.809 -48.558 1.00 58.16 207 PRO A O 1
ATOM 1577 N N . PRO A 1 208 ? 10.355 4.669 -50.215 1.00 59.53 208 PRO A N 1
ATOM 1578 C CA . PRO A 1 208 ? 11.036 3.405 -49.963 1.00 59.53 208 PRO A CA 1
ATOM 1579 C C . PRO A 1 208 ? 12.552 3.573 -50.083 1.00 59.53 208 PRO A C 1
ATOM 1581 O O . PRO A 1 208 ? 13.035 4.293 -50.953 1.00 59.53 208 PRO A O 1
ATOM 1584 N N . CYS A 1 209 ? 13.289 2.898 -49.206 1.00 63.12 209 CYS A N 1
ATOM 1585 C CA . CYS A 1 209 ? 14.745 2.871 -49.233 1.00 63.12 209 CYS A CA 1
ATOM 1586 C C . CYS A 1 209 ? 15.248 2.317 -50.580 1.00 63.12 209 CYS A C 1
ATOM 1588 O O . CYS A 1 209 ? 14.904 1.191 -50.941 1.00 63.12 209 CYS A O 1
ATOM 1590 N N . GLU A 1 210 ? 16.047 3.100 -51.311 1.00 57.66 210 GLU A N 1
ATOM 1591 C CA . GLU A 1 210 ? 16.715 2.677 -52.549 1.00 57.66 210 GLU A CA 1
ATOM 1592 C C . GLU A 1 210 ? 17.650 1.468 -52.310 1.00 57.66 210 GLU A C 1
ATOM 1594 O O . GLU A 1 210 ? 18.083 1.240 -51.170 1.00 57.66 210 GLU A O 1
ATOM 1599 N N . PRO A 1 211 ? 17.961 0.664 -53.351 1.00 59.00 211 PRO A N 1
ATOM 1600 C CA . PRO A 1 211 ? 18.820 -0.519 -53.245 1.00 59.00 211 PRO A CA 1
ATOM 1601 C C . PRO A 1 211 ? 20.239 -0.131 -52.794 1.00 59.00 211 PRO A C 1
ATOM 1603 O O . PRO A 1 211 ? 21.106 0.200 -53.594 1.00 59.00 211 PRO A O 1
ATOM 1606 N N . GLY A 1 212 ? 20.456 -0.136 -51.477 1.00 61.28 212 GLY A N 1
ATOM 1607 C CA . GLY A 1 212 ? 21.683 0.345 -50.836 1.00 61.28 212 GLY A CA 1
ATOM 1608 C C . GLY A 1 212 ? 21.539 0.714 -49.354 1.00 61.28 212 GLY A C 1
ATOM 1609 O O . GLY A 1 212 ? 22.548 0.934 -48.687 1.00 61.28 212 GLY A O 1
ATOM 1610 N N . CYS A 1 213 ? 20.320 0.763 -48.801 1.00 71.25 213 CYS A N 1
ATOM 1611 C CA . CYS A 1 213 ? 20.123 1.022 -47.371 1.00 71.25 213 CYS A CA 1
ATOM 1612 C C . CYS A 1 213 ? 20.695 -0.100 -46.483 1.00 71.25 213 CYS A C 1
ATOM 1614 O O . CYS A 1 213 ? 20.275 -1.253 -46.567 1.00 71.25 213 CYS A O 1
ATOM 1616 N N . GLN A 1 214 ? 21.620 0.260 -45.588 1.00 76.50 214 GLN A N 1
ATOM 1617 C CA . GLN A 1 214 ? 22.273 -0.654 -44.645 1.00 76.50 214 GLN A CA 1
ATOM 1618 C C . GLN A 1 214 ? 21.968 -0.271 -43.193 1.00 76.50 214 GLN A C 1
ATOM 1620 O O . GLN A 1 214 ? 21.723 0.894 -42.874 1.00 76.50 214 GLN A O 1
ATOM 1625 N N . CYS A 1 215 ? 22.002 -1.260 -42.298 1.00 80.38 215 CYS A N 1
ATOM 1626 C CA . CYS A 1 215 ? 21.900 -1.032 -40.859 1.00 80.38 215 CYS A CA 1
ATOM 1627 C C . CYS A 1 215 ? 23.044 -0.140 -40.374 1.00 80.38 215 CYS A C 1
ATOM 1629 O O . CYS A 1 215 ? 24.213 -0.507 -40.474 1.00 80.38 215 CYS A O 1
ATOM 1631 N N . ARG A 1 216 ? 22.705 1.025 -39.818 1.00 81.50 216 ARG A N 1
ATOM 1632 C CA . ARG A 1 216 ? 23.680 1.903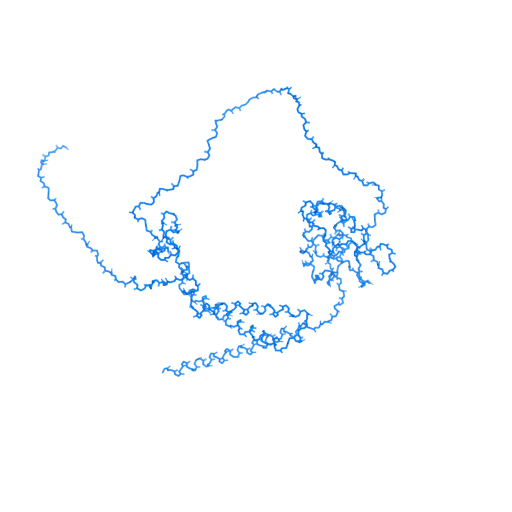 -39.170 1.00 81.50 216 ARG A CA 1
ATOM 1633 C C . ARG A 1 216 ? 23.913 1.442 -37.732 1.00 81.50 216 ARG A C 1
ATOM 1635 O O . ARG A 1 216 ? 22.957 1.133 -37.020 1.00 81.50 216 ARG A O 1
ATOM 1642 N N . ALA A 1 217 ? 25.171 1.455 -37.292 1.00 76.75 217 ALA A N 1
ATOM 1643 C CA . ALA A 1 217 ? 25.518 1.213 -35.893 1.00 76.75 217 ALA A CA 1
ATOM 1644 C C . ALA A 1 217 ? 24.689 2.129 -34.962 1.00 76.75 217 ALA A C 1
ATOM 1646 O O . ALA A 1 217 ? 24.496 3.303 -35.299 1.00 76.75 217 ALA A O 1
ATOM 1647 N N . PRO A 1 218 ? 24.174 1.629 -33.821 1.00 75.69 218 PRO A N 1
ATOM 1648 C CA . PRO A 1 218 ? 24.483 0.350 -33.165 1.00 75.69 218 PRO A CA 1
ATOM 1649 C C . PRO A 1 218 ? 23.618 -0.848 -33.606 1.00 75.69 218 PRO A C 1
ATOM 1651 O O . PRO A 1 218 ? 23.706 -1.909 -32.995 1.00 75.69 218 PRO A O 1
ATOM 1654 N N . MET A 1 219 ? 22.758 -0.696 -34.618 1.00 79.25 219 MET A N 1
ATOM 1655 C CA . MET A 1 219 ? 21.864 -1.765 -35.078 1.00 79.25 219 MET A CA 1
ATOM 1656 C C . MET A 1 219 ? 22.614 -2.807 -35.915 1.00 79.25 219 MET A C 1
ATOM 1658 O O . MET A 1 219 ? 23.522 -2.471 -36.675 1.00 79.25 219 MET A O 1
ATOM 1662 N N . VAL A 1 220 ? 22.207 -4.072 -35.794 1.00 81.69 220 VAL A N 1
ATOM 1663 C CA . VAL A 1 220 ? 22.828 -5.219 -36.471 1.00 81.69 220 VAL A CA 1
ATOM 1664 C C . VAL A 1 220 ? 21.829 -5.848 -37.444 1.00 81.69 220 VAL A C 1
ATOM 1666 O O . VAL A 1 220 ? 20.642 -5.986 -37.137 1.00 81.69 220 VAL A O 1
ATOM 1669 N N . SER A 1 221 ? 22.307 -6.228 -38.632 1.00 80.88 221 SER A N 1
ATOM 1670 C CA . SER A 1 221 ? 21.492 -6.903 -39.644 1.00 80.88 221 SER A CA 1
ATOM 1671 C C . SER A 1 221 ? 21.274 -8.382 -39.306 1.00 80.88 221 SER A C 1
ATOM 1673 O O . SER A 1 221 ? 22.232 -9.129 -39.103 1.00 80.88 221 SER A O 1
ATOM 1675 N N . VAL A 1 222 ? 20.022 -8.826 -39.314 1.00 77.62 222 VAL A N 1
ATOM 1676 C CA . VAL A 1 222 ? 19.599 -10.213 -39.097 1.00 77.62 222 VAL A CA 1
ATOM 1677 C C . VAL A 1 222 ? 19.565 -10.939 -40.443 1.00 77.62 222 VAL A C 1
ATOM 1679 O O . VAL A 1 222 ? 18.548 -10.972 -41.126 1.00 77.62 222 VAL A O 1
ATOM 1682 N N . SER A 1 223 ? 20.693 -11.515 -40.851 1.00 68.38 223 SER A N 1
ATOM 1683 C CA . SER A 1 223 ? 20.836 -12.203 -42.146 1.00 68.38 223 SER A CA 1
ATOM 1684 C C . SER A 1 223 ? 20.505 -13.700 -42.108 1.00 68.38 223 SER A C 1
ATOM 1686 O O . SER A 1 223 ? 20.368 -14.325 -43.154 1.00 68.38 223 SER A O 1
ATOM 1688 N N . SER A 1 224 ? 20.359 -14.295 -40.921 1.00 72.00 224 SER A N 1
ATOM 1689 C CA . SER A 1 224 ? 20.036 -15.720 -40.783 1.00 72.00 224 SER A CA 1
ATOM 1690 C C . SER A 1 224 ? 18.538 -15.988 -40.935 1.00 72.00 224 SER A C 1
ATOM 1692 O O . SER A 1 224 ? 17.765 -15.662 -40.036 1.00 72.00 224 SER A O 1
ATOM 1694 N N . GLU A 1 225 ? 18.150 -16.703 -41.996 1.00 62.81 225 GLU A N 1
ATOM 1695 C CA . GLU A 1 225 ? 16.788 -17.235 -42.221 1.00 62.81 225 GLU A CA 1
ATOM 1696 C C . GLU A 1 225 ? 16.269 -18.111 -41.072 1.00 62.81 225 GLU A C 1
ATOM 1698 O O . GLU A 1 225 ? 15.068 -18.251 -40.868 1.00 62.81 225 GLU A O 1
ATOM 1703 N N . ARG A 1 226 ? 17.181 -18.689 -40.282 1.00 59.69 226 ARG A N 1
ATOM 1704 C CA . ARG A 1 226 ? 16.852 -19.504 -39.103 1.00 59.69 226 ARG A CA 1
ATOM 1705 C C . ARG A 1 226 ? 16.423 -18.676 -37.891 1.00 59.69 226 ARG A C 1
ATOM 1707 O O . ARG A 1 226 ? 16.002 -19.256 -36.892 1.00 59.69 226 ARG A O 1
ATOM 1714 N N . HIS A 1 227 ? 16.572 -17.353 -37.935 1.00 65.81 227 HIS A N 1
ATOM 1715 C CA . HIS A 1 227 ? 16.202 -16.490 -36.823 1.00 65.81 227 HIS A CA 1
ATOM 1716 C C . HIS A 1 227 ? 14.684 -16.223 -36.852 1.00 65.81 227 HIS A C 1
ATOM 1718 O O . HIS A 1 227 ? 14.177 -15.797 -37.889 1.00 65.81 227 HIS A O 1
ATOM 1724 N N . PRO A 1 228 ? 13.946 -16.357 -35.732 1.00 67.12 228 PRO A N 1
ATOM 1725 C CA . PRO A 1 228 ? 12.488 -16.133 -35.678 1.00 67.12 228 PRO A CA 1
ATOM 1726 C C . PRO A 1 228 ? 12.022 -14.734 -36.118 1.00 67.12 228 PRO A C 1
ATOM 1728 O O . PRO A 1 228 ? 10.835 -14.490 -36.322 1.00 67.12 228 PRO A O 1
ATOM 1731 N N . LEU A 1 229 ? 12.967 -13.798 -36.213 1.00 67.19 229 LEU A N 1
ATOM 1732 C CA . LEU A 1 229 ? 12.751 -12.394 -36.559 1.00 67.19 229 LEU A CA 1
ATOM 1733 C C . LEU A 1 229 ? 13.097 -12.069 -38.020 1.00 67.19 229 LEU A C 1
ATOM 1735 O O . LEU A 1 229 ? 12.910 -10.925 -38.439 1.00 67.19 229 LEU A O 1
ATOM 1739 N N . TYR A 1 230 ? 13.580 -13.050 -38.788 1.00 72.69 230 TYR A N 1
ATOM 1740 C CA . TYR A 1 230 ? 13.892 -12.882 -40.203 1.00 72.69 230 TYR A CA 1
ATOM 1741 C C . TYR A 1 230 ? 12.624 -12.502 -40.987 1.00 72.69 230 TYR A C 1
ATOM 1743 O O . TYR A 1 230 ? 11.567 -13.109 -40.831 1.00 72.69 230 TYR A O 1
ATOM 1751 N N . ASN A 1 231 ? 12.710 -11.427 -41.766 1.00 74.38 231 ASN A N 1
ATOM 1752 C CA . ASN A 1 231 ? 11.640 -10.717 -42.477 1.00 74.38 231 ASN A CA 1
ATOM 1753 C C . ASN A 1 231 ? 10.455 -10.223 -41.626 1.00 74.38 231 ASN A C 1
ATOM 1755 O O . ASN A 1 231 ? 9.483 -9.696 -42.173 1.00 74.38 231 ASN A O 1
ATOM 1759 N N . ARG A 1 232 ? 10.536 -10.326 -40.294 1.00 71.50 232 ARG A N 1
ATOM 1760 C CA . ARG A 1 232 ? 9.466 -9.918 -39.370 1.00 71.50 232 ARG A CA 1
ATOM 1761 C C . ARG A 1 232 ? 9.746 -8.586 -38.677 1.00 71.50 232 ARG A C 1
ATOM 1763 O O . ARG A 1 232 ? 8.808 -7.896 -38.289 1.00 71.50 232 ARG A O 1
ATOM 1770 N N . VAL A 1 233 ? 11.018 -8.213 -38.539 1.00 74.69 233 VAL A N 1
ATOM 1771 C CA . VAL A 1 233 ? 11.432 -6.952 -37.910 1.00 74.69 233 VAL A CA 1
ATOM 1772 C C . VAL A 1 233 ? 11.815 -5.937 -38.980 1.00 74.69 233 VAL A C 1
ATOM 1774 O O . VAL A 1 233 ? 12.632 -6.215 -39.860 1.00 74.69 233 VAL A O 1
ATOM 1777 N N . LYS A 1 234 ? 11.214 -4.749 -38.896 1.00 74.56 234 LYS A N 1
ATOM 1778 C CA . LYS A 1 234 ? 11.520 -3.591 -39.739 1.00 74.56 234 LYS A CA 1
ATOM 1779 C C . LYS A 1 234 ? 11.822 -2.410 -38.828 1.00 74.56 234 LYS A C 1
ATOM 1781 O O . LYS A 1 234 ? 10.976 -2.042 -38.017 1.00 74.56 234 LYS A O 1
ATOM 1786 N N . THR A 1 235 ? 13.006 -1.827 -38.971 1.00 76.38 235 THR A N 1
ATOM 1787 C CA . THR A 1 235 ? 13.373 -0.603 -38.252 1.00 76.38 235 THR A CA 1
ATOM 1788 C C . THR A 1 235 ? 13.370 0.540 -39.256 1.00 76.38 235 THR A C 1
ATOM 1790 O O . THR A 1 235 ? 14.236 0.631 -40.127 1.00 76.38 235 THR A O 1
ATOM 1793 N N . GLY A 1 236 ? 12.322 1.365 -39.198 1.00 77.69 236 GLY A N 1
ATOM 1794 C CA . GLY A 1 236 ? 12.031 2.344 -40.245 1.00 77.69 236 GLY A CA 1
ATOM 1795 C C . GLY A 1 236 ? 11.710 1.659 -41.579 1.00 77.69 236 GLY A C 1
ATOM 1796 O O . GLY A 1 236 ? 10.781 0.859 -41.657 1.00 77.69 236 GLY A O 1
ATOM 1797 N N . GLN A 1 237 ? 12.493 1.968 -42.617 1.00 72.12 237 GLN A N 1
ATOM 1798 C CA . GLN A 1 237 ? 12.340 1.426 -43.978 1.00 72.12 237 GLN A CA 1
ATOM 1799 C C . GLN A 1 237 ? 13.260 0.224 -44.274 1.00 72.12 237 GLN A C 1
ATOM 1801 O O . GLN A 1 237 ? 13.223 -0.318 -45.377 1.00 72.12 237 GLN A O 1
ATOM 1806 N N . ILE A 1 238 ? 14.086 -0.201 -43.307 1.00 75.19 238 ILE A N 1
ATOM 1807 C CA . ILE A 1 238 ? 15.078 -1.273 -43.478 1.00 75.19 238 ILE A CA 1
ATOM 1808 C C . ILE A 1 238 ? 14.554 -2.550 -42.814 1.00 75.19 238 ILE A C 1
ATOM 1810 O O . ILE A 1 238 ? 14.337 -2.604 -41.599 1.00 75.19 238 ILE A O 1
ATOM 1814 N N . ALA A 1 239 ? 14.331 -3.586 -43.624 1.00 76.12 239 ALA A N 1
ATOM 1815 C CA . ALA A 1 239 ? 13.983 -4.917 -43.139 1.00 76.12 239 ALA A CA 1
ATOM 1816 C C . ALA A 1 239 ? 15.203 -5.596 -42.505 1.00 76.12 239 ALA A C 1
ATOM 1818 O O . ALA A 1 239 ? 16.337 -5.341 -42.903 1.00 76.12 239 ALA A O 1
ATOM 1819 N N . ASN A 1 240 ? 14.965 -6.485 -41.541 1.00 77.50 240 ASN A N 1
ATOM 1820 C CA . ASN A 1 240 ? 16.011 -7.289 -40.905 1.00 77.50 240 ASN A CA 1
ATOM 1821 C C . ASN A 1 240 ? 17.056 -6.469 -40.140 1.00 77.50 240 ASN A C 1
ATOM 1823 O O . ASN A 1 240 ? 18.195 -6.897 -40.014 1.00 77.50 240 ASN A O 1
ATOM 1827 N N . CYS A 1 241 ? 16.683 -5.307 -39.608 1.00 83.50 241 CYS A N 1
ATOM 1828 C CA . CYS A 1 241 ? 17.565 -4.491 -38.780 1.00 83.50 241 CYS A CA 1
ATOM 1829 C C . CYS A 1 241 ? 17.081 -4.504 -37.332 1.00 83.50 241 CYS A C 1
ATOM 1831 O O . CYS A 1 241 ? 15.959 -4.064 -37.072 1.00 83.50 241 CYS A O 1
ATOM 1833 N N . ALA A 1 242 ? 17.892 -5.016 -36.405 1.00 81.38 242 ALA A N 1
ATOM 1834 C CA . ALA A 1 242 ? 17.506 -5.190 -35.006 1.00 81.38 242 ALA A CA 1
ATOM 1835 C C . ALA A 1 242 ? 18.560 -4.640 -34.035 1.00 81.38 242 ALA A C 1
ATOM 1837 O O . ALA A 1 242 ? 19.722 -4.425 -34.387 1.00 81.38 242 ALA A O 1
ATOM 1838 N N . LEU A 1 243 ? 18.135 -4.406 -32.793 1.00 82.50 243 LEU A N 1
ATOM 1839 C CA . LEU A 1 243 ? 19.029 -4.018 -31.708 1.00 82.50 243 LEU A CA 1
ATOM 1840 C C . LEU A 1 243 ? 19.920 -5.215 -31.311 1.00 82.50 243 LEU A C 1
ATOM 1842 O O . LEU A 1 243 ? 19.418 -6.342 -31.253 1.00 82.50 243 LEU A O 1
ATOM 1846 N N . PRO A 1 244 ? 21.217 -5.007 -31.027 1.00 78.44 244 PRO A N 1
ATOM 1847 C CA . PRO A 1 244 ? 22.085 -6.069 -30.532 1.00 78.44 244 PRO A CA 1
ATOM 1848 C C . PRO A 1 244 ? 21.607 -6.610 -29.175 1.00 78.44 244 PRO A C 1
ATOM 1850 O O . PRO A 1 244 ? 21.008 -5.890 -28.379 1.00 78.44 244 PRO A O 1
ATOM 1853 N N . CYS A 1 245 ? 21.953 -7.869 -28.874 1.00 76.50 245 CYS A N 1
ATOM 1854 C CA . CYS A 1 245 ? 21.682 -8.522 -27.577 1.00 76.50 245 CYS A CA 1
ATOM 1855 C C . CYS A 1 245 ? 22.304 -7.767 -26.381 1.00 76.50 245 CYS A C 1
ATOM 1857 O O . CYS A 1 245 ? 21.927 -7.928 -25.222 1.00 76.50 245 CYS A O 1
ATOM 1859 N N . HIS A 1 246 ? 23.293 -6.939 -26.682 1.00 76.88 246 HIS A N 1
ATOM 1860 C CA . HIS A 1 246 ? 24.084 -6.158 -25.764 1.00 76.88 246 HIS A CA 1
ATOM 1861 C C . HIS A 1 246 ? 23.698 -4.687 -25.895 1.00 76.88 246 HIS A C 1
ATOM 1863 O O . HIS A 1 246 ? 23.911 -4.084 -26.942 1.00 76.88 246 HIS A O 1
ATOM 1869 N N . ASN A 1 247 ? 23.132 -4.116 -24.831 1.00 77.44 247 ASN A N 1
ATOM 1870 C CA . ASN A 1 247 ? 22.541 -2.782 -24.865 1.00 77.44 247 ASN A CA 1
ATOM 1871 C C . ASN A 1 247 ? 23.585 -1.694 -25.201 1.00 77.44 247 ASN A C 1
ATOM 1873 O O . ASN A 1 247 ? 24.470 -1.462 -24.381 1.00 77.44 247 ASN A O 1
ATOM 1877 N N . PRO A 1 248 ? 23.509 -0.997 -26.349 1.00 73.62 248 PRO A N 1
ATOM 1878 C CA . PRO A 1 248 ? 24.608 -0.166 -26.856 1.00 73.62 248 PRO A CA 1
ATOM 1879 C C . PRO A 1 248 ? 24.940 1.069 -26.009 1.00 73.62 248 PRO A C 1
ATOM 1881 O O . PRO A 1 248 ? 25.988 1.669 -26.215 1.00 73.62 248 PRO A O 1
ATOM 1884 N N . TYR A 1 249 ? 24.075 1.440 -25.064 1.00 79.31 249 TYR A N 1
ATOM 1885 C CA . TYR A 1 249 ? 24.261 2.606 -24.200 1.00 79.31 249 TYR A CA 1
ATOM 1886 C C . TYR A 1 249 ? 25.285 2.403 -23.076 1.00 79.31 249 TYR A C 1
ATOM 1888 O O . TYR A 1 249 ? 25.793 3.388 -22.557 1.00 79.31 249 TYR A O 1
ATOM 1896 N N . PHE A 1 250 ? 25.590 1.156 -22.704 1.00 82.62 250 PHE A N 1
ATOM 1897 C CA . PHE A 1 250 ? 26.525 0.851 -21.616 1.00 82.62 250 PHE A CA 1
ATOM 1898 C C . PHE A 1 250 ? 27.846 0.314 -22.155 1.00 82.62 250 PHE A C 1
ATOM 1900 O O . PHE A 1 250 ? 27.838 -0.572 -23.020 1.00 82.62 250 PHE A O 1
ATOM 1907 N N . SER A 1 251 ? 28.960 0.789 -21.605 1.00 85.38 251 SER A N 1
ATOM 1908 C CA . SER A 1 251 ? 30.301 0.268 -21.890 1.00 85.38 251 SER A CA 1
ATOM 1909 C C . SER A 1 251 ? 30.450 -1.187 -21.406 1.00 85.38 251 SER A C 1
ATOM 1911 O O . SER A 1 251 ? 29.690 -1.640 -20.542 1.00 85.38 251 SER A O 1
ATOM 1913 N N . PRO A 1 252 ? 31.389 -1.973 -21.965 1.00 83.81 252 PRO A N 1
ATOM 1914 C CA . PRO A 1 252 ? 31.634 -3.338 -21.494 1.00 83.81 252 PRO A CA 1
ATOM 1915 C C . PRO A 1 252 ? 32.020 -3.388 -20.006 1.00 83.81 252 PRO A C 1
ATOM 1917 O O . PRO A 1 252 ? 31.570 -4.291 -19.299 1.00 83.81 252 PRO A O 1
ATOM 1920 N N . ASP A 1 253 ? 32.761 -2.391 -19.518 1.00 85.81 253 ASP A N 1
ATOM 1921 C CA . ASP A 1 253 ? 33.239 -2.329 -18.133 1.00 85.81 253 ASP A CA 1
ATOM 1922 C C . ASP A 1 253 ? 32.104 -2.053 -17.137 1.00 85.81 253 ASP A C 1
ATOM 1924 O O . ASP A 1 253 ? 31.992 -2.735 -16.119 1.00 85.81 253 ASP A O 1
ATOM 1928 N N . GLU A 1 254 ? 31.185 -1.133 -17.451 1.00 86.31 254 GLU A N 1
ATOM 1929 C CA . GLU A 1 254 ? 30.007 -0.855 -16.608 1.00 86.31 254 GLU A CA 1
ATOM 1930 C C . GLU A 1 254 ? 29.093 -2.076 -16.472 1.00 86.31 254 GLU A C 1
ATOM 1932 O O . GLU A 1 254 ? 28.494 -2.325 -15.420 1.00 86.31 254 GLU A O 1
ATOM 1937 N N . ARG A 1 255 ? 28.992 -2.878 -17.536 1.00 83.19 255 ARG A N 1
ATOM 1938 C CA . ARG A 1 255 ? 28.216 -4.121 -17.514 1.00 83.19 255 ARG A CA 1
ATOM 1939 C C . ARG A 1 255 ? 28.908 -5.201 -16.697 1.00 83.19 255 ARG A C 1
ATOM 1941 O O . ARG A 1 255 ? 28.218 -5.921 -15.980 1.00 83.19 255 ARG A O 1
ATOM 1948 N N . ALA A 1 256 ? 30.235 -5.305 -16.785 1.00 85.88 256 ALA A N 1
ATOM 1949 C CA . ALA A 1 256 ? 31.016 -6.216 -15.954 1.00 85.88 256 ALA A CA 1
ATOM 1950 C C . ALA A 1 256 ? 30.896 -5.836 -14.472 1.00 85.88 256 ALA A C 1
ATOM 1952 O O . ALA A 1 256 ? 30.613 -6.704 -13.647 1.00 85.88 256 ALA A O 1
ATOM 1953 N N . PHE A 1 257 ? 30.991 -4.542 -14.153 1.00 90.25 257 PHE A N 1
ATOM 1954 C CA . PHE A 1 257 ? 30.749 -4.025 -12.808 1.00 90.25 257 PHE A CA 1
ATOM 1955 C C . PHE A 1 257 ? 29.338 -4.369 -12.321 1.00 90.25 257 PHE A C 1
ATOM 1957 O O . PHE A 1 257 ? 29.181 -4.928 -11.241 1.00 90.25 257 PHE A O 1
ATOM 1964 N N . THR A 1 258 ? 28.312 -4.115 -13.138 1.00 87.69 258 THR A N 1
ATOM 1965 C CA . THR A 1 258 ? 26.915 -4.415 -12.785 1.00 87.69 258 THR A CA 1
ATOM 1966 C C . THR A 1 258 ? 26.694 -5.914 -12.572 1.00 87.69 258 THR A C 1
ATOM 1968 O O . THR A 1 258 ? 26.030 -6.311 -11.618 1.00 87.69 258 THR A O 1
ATOM 1971 N N . ALA A 1 259 ? 27.267 -6.765 -13.427 1.00 85.00 259 ALA A N 1
ATOM 1972 C CA . ALA A 1 259 ? 27.166 -8.216 -13.300 1.00 85.00 259 ALA A CA 1
ATOM 1973 C C . ALA A 1 259 ? 27.879 -8.734 -12.043 1.00 85.00 259 ALA A C 1
ATOM 1975 O O . ALA A 1 259 ? 27.316 -9.556 -11.321 1.00 85.00 259 ALA A O 1
ATOM 1976 N N . PHE A 1 260 ? 29.079 -8.223 -11.757 1.00 88.25 260 PHE A N 1
ATOM 1977 C CA . PHE A 1 260 ? 29.823 -8.538 -10.540 1.00 88.25 260 PHE A CA 1
ATOM 1978 C C . PHE A 1 260 ? 29.070 -8.078 -9.288 1.00 88.25 260 PHE A C 1
ATOM 1980 O O . PHE A 1 260 ? 28.876 -8.863 -8.364 1.00 88.25 260 PHE A O 1
ATOM 1987 N N . TRP A 1 261 ? 28.584 -6.836 -9.284 1.00 90.31 261 TRP A N 1
ATOM 1988 C CA . TRP A 1 261 ? 27.849 -6.242 -8.172 1.00 90.31 261 TRP A CA 1
ATOM 1989 C C . TRP A 1 261 ? 26.564 -7.012 -7.873 1.00 90.31 261 TRP A C 1
ATOM 1991 O O . TRP A 1 261 ? 26.372 -7.491 -6.756 1.00 90.31 261 TRP A O 1
ATOM 2001 N N . ILE A 1 262 ? 25.705 -7.202 -8.880 1.00 89.81 262 ILE A N 1
ATOM 2002 C CA . ILE A 1 262 ? 24.467 -7.975 -8.726 1.00 89.81 262 ILE A CA 1
ATOM 2003 C C . ILE A 1 262 ? 24.793 -9.407 -8.302 1.00 89.81 262 ILE A C 1
ATOM 2005 O O . ILE A 1 262 ? 24.094 -9.951 -7.451 1.00 89.81 262 ILE A O 1
ATOM 2009 N N . GLY A 1 263 ? 25.857 -10.011 -8.835 1.00 89.75 263 GLY A N 1
ATOM 2010 C CA . GLY A 1 263 ? 26.258 -11.359 -8.451 1.00 89.75 263 GLY A CA 1
ATOM 2011 C C . GLY A 1 263 ? 26.689 -11.472 -6.992 1.00 89.75 263 GLY A C 1
ATOM 2012 O O . GLY A 1 263 ? 26.197 -12.353 -6.289 1.00 89.75 263 GLY A O 1
ATOM 2013 N N . LEU A 1 264 ? 27.516 -10.543 -6.513 1.00 91.12 264 LEU A N 1
ATOM 2014 C CA . LEU A 1 264 ? 27.949 -10.482 -5.118 1.00 91.12 264 LEU A CA 1
ATOM 2015 C C . LEU A 1 264 ? 26.748 -10.374 -4.165 1.00 91.12 264 LEU A C 1
ATOM 2017 O O . LEU A 1 264 ? 26.614 -11.181 -3.243 1.00 91.12 264 LEU A O 1
ATOM 2021 N N . TRP A 1 265 ? 25.832 -9.436 -4.423 1.00 92.81 265 TRP A N 1
ATOM 2022 C CA . TRP A 1 265 ? 24.637 -9.255 -3.591 1.00 92.81 265 TRP A CA 1
ATOM 2023 C C . TRP A 1 265 ? 23.659 -10.426 -3.685 1.00 92.81 265 TRP A C 1
ATOM 2025 O O . TRP A 1 265 ? 23.038 -10.785 -2.686 1.00 92.81 265 TRP A O 1
ATOM 2035 N N . SER A 1 266 ? 23.552 -11.065 -4.852 1.00 91.31 266 SER A N 1
ATOM 2036 C CA . SER A 1 266 ? 22.694 -12.240 -5.037 1.00 91.31 266 SER A CA 1
ATOM 2037 C C . SER A 1 266 ? 23.202 -13.444 -4.248 1.00 91.31 266 SER A C 1
ATOM 2039 O O . SER A 1 266 ? 22.398 -14.128 -3.621 1.00 91.31 266 SER A O 1
ATOM 2041 N N . VAL A 1 267 ? 24.519 -13.684 -4.221 1.00 91.88 267 VAL A N 1
ATOM 2042 C CA . VAL A 1 267 ? 25.126 -14.760 -3.416 1.00 91.88 267 VAL A CA 1
ATOM 2043 C C . VAL A 1 267 ? 24.908 -14.506 -1.924 1.00 91.88 267 VAL A C 1
ATOM 2045 O O . VAL A 1 267 ? 24.456 -15.401 -1.211 1.00 91.88 267 VAL A O 1
ATOM 2048 N N . LEU A 1 268 ? 25.178 -13.283 -1.453 1.00 91.88 268 LEU A N 1
ATOM 2049 C CA . LEU A 1 268 ? 24.975 -12.919 -0.046 1.00 91.88 268 LEU A CA 1
ATOM 2050 C C . LEU A 1 268 ? 23.505 -13.061 0.373 1.00 91.88 268 LEU A C 1
ATOM 2052 O O . LEU A 1 268 ? 23.219 -13.617 1.433 1.00 91.88 268 LEU A O 1
ATOM 2056 N N . CYS A 1 269 ? 22.577 -12.613 -0.477 1.00 91.62 269 CYS A N 1
ATOM 2057 C CA . CYS A 1 269 ? 21.139 -12.742 -0.251 1.00 91.62 269 CYS A CA 1
ATOM 2058 C C . CYS A 1 269 ? 20.676 -14.206 -0.265 1.00 91.62 269 CYS A C 1
ATOM 2060 O O . CYS A 1 269 ? 19.877 -14.602 0.581 1.00 91.62 269 CYS A O 1
ATOM 2062 N N . PHE A 1 270 ? 21.195 -15.033 -1.174 1.00 93.94 270 PHE A N 1
ATOM 2063 C CA . PHE A 1 270 ? 20.858 -16.455 -1.234 1.00 93.94 270 PHE A CA 1
ATOM 2064 C C . PHE A 1 270 ? 21.289 -17.184 0.043 1.00 93.94 270 PHE A C 1
ATOM 2066 O O . PHE A 1 270 ? 20.491 -17.900 0.639 1.00 93.94 270 PHE A O 1
ATOM 2073 N N . LEU A 1 271 ? 22.523 -16.963 0.507 1.00 92.62 271 LEU A N 1
ATOM 2074 C CA . LEU A 1 271 ? 23.031 -17.612 1.719 1.00 92.62 271 LEU A CA 1
ATOM 2075 C C . LEU A 1 271 ? 22.261 -17.179 2.973 1.00 92.62 271 LEU A C 1
ATOM 2077 O O . LEU A 1 271 ? 21.932 -18.026 3.805 1.00 92.62 271 LEU A O 1
ATOM 2081 N N . SER A 1 272 ? 21.945 -15.885 3.104 1.00 90.88 272 SER A N 1
ATOM 2082 C CA . SER A 1 272 ? 21.193 -15.383 4.258 1.00 90.88 272 SER A CA 1
ATOM 2083 C C . SER A 1 272 ? 19.751 -15.897 4.269 1.00 90.88 272 SER A C 1
ATOM 2085 O O . SER A 1 272 ? 19.307 -16.450 5.274 1.00 90.88 272 SER A O 1
ATOM 2087 N N . THR A 1 273 ? 19.041 -15.804 3.142 1.00 90.69 273 THR A N 1
ATOM 2088 C CA . THR A 1 273 ? 17.645 -16.259 3.030 1.00 90.69 273 THR A CA 1
ATOM 2089 C C . THR A 1 273 ? 17.514 -17.777 3.128 1.00 90.69 273 THR A C 1
ATOM 2091 O O . THR A 1 273 ? 16.581 -18.260 3.769 1.00 90.69 273 THR A O 1
ATOM 2094 N N . PHE A 1 274 ? 18.464 -18.544 2.581 1.00 91.31 274 PHE A N 1
ATOM 2095 C CA . PHE A 1 274 ? 18.485 -20.003 2.710 1.00 91.31 274 PHE A CA 1
ATOM 2096 C C . PHE A 1 274 ? 18.636 -20.435 4.171 1.00 91.31 274 PHE A C 1
ATOM 2098 O O . PHE A 1 274 ? 17.922 -21.334 4.619 1.00 91.31 274 PHE A O 1
ATOM 2105 N N . ALA A 1 275 ? 19.512 -19.773 4.934 1.00 88.06 275 ALA A N 1
ATOM 2106 C CA . ALA A 1 275 ? 19.666 -20.032 6.363 1.00 88.06 275 ALA A CA 1
ATOM 2107 C C . ALA A 1 275 ? 18.381 -19.700 7.144 1.00 88.06 275 ALA A C 1
ATOM 2109 O O . ALA A 1 275 ? 17.954 -20.498 7.981 1.00 88.06 275 ALA A O 1
ATOM 2110 N N . THR A 1 276 ? 17.720 -18.576 6.840 1.00 86.06 276 THR A N 1
ATOM 2111 C CA . THR A 1 276 ? 16.444 -18.185 7.466 1.00 86.06 276 THR A CA 1
ATOM 2112 C C . THR A 1 276 ? 15.327 -19.188 7.178 1.00 86.06 276 THR A C 1
ATOM 2114 O O . THR A 1 276 ? 14.658 -19.644 8.105 1.00 86.06 276 THR A O 1
ATOM 2117 N N . VAL A 1 277 ? 15.147 -19.579 5.912 1.00 87.94 277 VAL A N 1
ATOM 2118 C CA . VAL A 1 277 ? 14.123 -20.558 5.517 1.00 87.94 277 VAL A CA 1
ATOM 2119 C C . VAL A 1 277 ? 14.426 -21.929 6.122 1.00 87.94 277 VAL A C 1
ATOM 2121 O O . VAL A 1 277 ? 13.522 -22.562 6.655 1.00 87.94 277 VAL A O 1
ATOM 2124 N N . SER A 1 278 ? 15.687 -22.368 6.121 1.00 85.06 278 SER A N 1
ATOM 2125 C CA . SER A 1 278 ? 16.079 -23.651 6.724 1.00 85.06 278 SER A CA 1
ATOM 2126 C C . SER A 1 278 ? 15.824 -23.675 8.231 1.00 85.06 278 SER A C 1
ATOM 2128 O O . SER A 1 278 ? 15.288 -24.651 8.743 1.00 85.06 278 SER A O 1
ATOM 2130 N N . THR A 1 279 ? 16.146 -22.586 8.935 1.00 85.69 279 THR A N 1
ATOM 2131 C CA . THR A 1 279 ? 15.892 -22.463 10.381 1.00 85.69 279 THR A CA 1
ATOM 2132 C C . THR A 1 279 ? 14.401 -22.560 10.690 1.00 85.69 279 THR A C 1
ATOM 2134 O O . THR A 1 279 ? 14.003 -23.247 11.626 1.00 85.69 279 THR A O 1
ATOM 2137 N N . PHE A 1 280 ? 13.568 -21.926 9.864 1.00 82.88 280 PHE A N 1
ATOM 2138 C CA . PHE A 1 280 ? 12.119 -22.035 9.983 1.00 82.88 280 PHE A CA 1
ATOM 2139 C C . PHE A 1 280 ? 11.592 -23.446 9.690 1.00 82.88 280 PHE A C 1
ATOM 2141 O O . PHE A 1 280 ? 10.709 -23.920 10.394 1.00 82.88 280 PHE A O 1
ATOM 2148 N N . LEU A 1 281 ? 12.116 -24.126 8.664 1.00 82.75 281 LEU A N 1
ATOM 2149 C CA . LEU A 1 281 ? 11.687 -25.486 8.316 1.00 82.75 281 LEU A CA 1
ATOM 2150 C C . LEU A 1 281 ? 12.060 -26.518 9.390 1.00 82.75 281 LEU A C 1
ATOM 2152 O O . LEU A 1 281 ? 11.386 -27.539 9.496 1.00 82.75 281 LEU A O 1
ATOM 2156 N N . ILE A 1 282 ? 13.110 -26.259 10.174 1.00 85.88 282 ILE A N 1
ATOM 2157 C CA . ILE A 1 282 ? 13.515 -27.118 11.295 1.00 85.88 282 ILE A CA 1
ATOM 2158 C C . ILE A 1 282 ? 12.569 -26.951 12.493 1.00 85.88 282 ILE A C 1
ATOM 2160 O O . ILE A 1 282 ? 12.217 -27.947 13.120 1.00 85.88 282 ILE A O 1
ATOM 2164 N N . ASP A 1 283 ? 12.141 -25.725 12.803 1.00 77.00 283 ASP A N 1
ATOM 2165 C CA . ASP A 1 283 ? 11.238 -25.438 13.926 1.00 77.00 283 ASP A CA 1
ATOM 2166 C C . ASP A 1 283 ? 10.099 -24.497 13.497 1.00 77.00 283 ASP A C 1
ATOM 2168 O O . ASP A 1 283 ? 10.120 -23.281 13.709 1.00 77.00 283 ASP A O 1
ATOM 2172 N N . MET A 1 284 ? 9.079 -25.087 12.867 1.00 75.31 284 MET A N 1
ATOM 2173 C CA . MET A 1 284 ? 7.879 -24.369 12.420 1.00 75.31 284 MET A CA 1
ATOM 2174 C C . MET A 1 284 ? 6.922 -24.032 13.574 1.00 75.31 284 MET A C 1
ATOM 2176 O O . MET A 1 284 ? 6.039 -23.180 13.418 1.00 75.31 284 MET A O 1
ATOM 2180 N N . GLU A 1 285 ? 7.062 -24.698 14.723 1.00 74.50 285 GLU A N 1
ATOM 2181 C CA . GLU A 1 285 ? 6.155 -24.547 15.866 1.00 74.50 285 GLU A CA 1
ATOM 2182 C C . GLU A 1 285 ? 6.490 -23.317 16.719 1.00 74.50 285 GLU A C 1
ATOM 2184 O O . GLU A 1 285 ? 5.596 -22.748 17.355 1.00 74.50 285 GLU A O 1
ATOM 2189 N N . ARG A 1 286 ? 7.743 -22.844 16.656 1.00 70.81 286 ARG A N 1
ATOM 2190 C CA . ARG A 1 286 ? 8.222 -21.621 17.321 1.00 70.81 286 ARG A CA 1
ATOM 2191 C C . ARG A 1 286 ? 7.499 -20.349 16.864 1.00 70.81 286 ARG A C 1
ATOM 2193 O O . ARG A 1 286 ? 7.237 -19.472 17.684 1.00 70.81 286 ARG A O 1
ATOM 2200 N N . PHE A 1 287 ? 7.159 -20.244 15.577 1.00 67.06 287 PHE A N 1
ATOM 2201 C CA . PHE A 1 287 ? 6.685 -18.994 14.970 1.00 67.06 287 PHE A CA 1
ATOM 2202 C C . PHE A 1 287 ? 5.154 -18.975 14.840 1.00 67.06 287 PHE A C 1
ATOM 2204 O O . PHE A 1 287 ? 4.563 -19.447 13.856 1.00 67.06 287 PHE A O 1
ATOM 2211 N N . LYS A 1 288 ? 4.478 -18.420 15.852 1.00 67.62 288 LYS A N 1
ATOM 2212 C CA . LYS A 1 288 ? 3.036 -18.120 15.796 1.00 67.62 288 LYS A CA 1
ATOM 2213 C C . LYS A 1 288 ? 2.793 -16.802 15.044 1.00 67.62 288 LYS A C 1
ATOM 2215 O O . LYS A 1 288 ? 3.661 -15.940 14.958 1.00 67.62 288 LYS A O 1
ATOM 2220 N N . TYR A 1 289 ? 1.612 -16.662 14.437 1.00 55.69 289 TYR A N 1
ATOM 2221 C CA . TYR A 1 289 ? 1.170 -15.400 13.822 1.00 55.69 289 TYR A CA 1
ATOM 2222 C C . TYR A 1 289 ? 1.306 -14.271 14.864 1.00 55.69 289 TYR A C 1
ATOM 2224 O O . TYR A 1 289 ? 0.818 -14.483 15.978 1.00 55.69 289 TYR A O 1
ATOM 2232 N N . PRO A 1 290 ? 1.987 -13.138 14.585 1.00 56.25 290 PRO A N 1
ATOM 2233 C CA . PRO A 1 290 ? 2.160 -12.455 13.292 1.00 56.25 290 PRO A CA 1
ATOM 2234 C C . PRO A 1 290 ? 3.514 -12.640 12.570 1.00 56.25 290 PRO A C 1
ATOM 2236 O O . PRO A 1 290 ? 3.754 -11.949 11.588 1.00 56.25 290 PRO A O 1
ATOM 2239 N N . GLU A 1 291 ? 4.399 -13.551 12.992 1.00 64.56 291 GLU A N 1
ATOM 2240 C CA . GLU A 1 291 ? 5.771 -13.657 12.432 1.00 64.56 291 GLU A CA 1
ATOM 2241 C C . GLU A 1 291 ? 5.861 -14.491 11.134 1.00 64.56 291 GLU A C 1
ATOM 2243 O O . GLU A 1 291 ? 6.798 -14.360 10.345 1.00 64.56 291 GLU A O 1
ATOM 2248 N N . ARG A 1 292 ? 4.843 -15.316 10.853 1.00 71.94 292 ARG A N 1
ATOM 2249 C CA . ARG A 1 292 ? 4.770 -16.201 9.669 1.00 71.94 292 ARG A CA 1
ATOM 2250 C C . ARG A 1 292 ? 4.893 -15.496 8.299 1.00 71.94 292 ARG A C 1
ATOM 2252 O O . ARG A 1 292 ? 5.535 -16.068 7.419 1.00 71.94 292 ARG A O 1
ATOM 2259 N N . PRO A 1 293 ? 4.341 -14.286 8.072 1.00 79.62 293 PRO A N 1
ATOM 2260 C CA . PRO A 1 293 ? 4.497 -13.544 6.816 1.00 79.62 293 PRO A CA 1
ATOM 2261 C C . PRO A 1 293 ? 5.953 -13.217 6.441 1.00 79.62 293 PRO A C 1
ATOM 2263 O O . PRO A 1 293 ? 6.280 -13.190 5.255 1.00 79.62 293 PRO A O 1
ATOM 2266 N N . ILE A 1 294 ? 6.844 -13.024 7.422 1.00 82.44 294 ILE A N 1
ATOM 2267 C CA . ILE A 1 294 ? 8.257 -12.670 7.184 1.00 82.44 294 ILE A CA 1
ATOM 2268 C C . ILE A 1 294 ? 9.005 -13.827 6.505 1.00 82.44 294 ILE A C 1
ATOM 2270 O O . ILE A 1 294 ? 9.845 -13.610 5.632 1.00 82.44 294 ILE A O 1
ATOM 2274 N N . ILE A 1 295 ? 8.659 -15.071 6.840 1.00 83.81 295 ILE A N 1
ATOM 2275 C CA . ILE A 1 295 ? 9.262 -16.258 6.225 1.00 83.81 295 ILE A CA 1
ATOM 2276 C C . ILE A 1 295 ? 8.842 -16.405 4.761 1.00 83.81 295 ILE A C 1
ATOM 2278 O O . ILE A 1 295 ? 9.672 -16.749 3.921 1.00 83.81 295 ILE A O 1
ATOM 2282 N N . PHE A 1 296 ? 7.582 -16.113 4.427 1.00 85.44 296 PHE A N 1
ATOM 2283 C CA . PHE A 1 296 ? 7.134 -16.129 3.031 1.00 85.44 296 PHE A CA 1
ATOM 2284 C C . PHE A 1 296 ? 7.872 -15.078 2.201 1.00 85.44 296 PHE A C 1
ATOM 2286 O O . PHE A 1 296 ? 8.272 -15.358 1.073 1.00 85.44 296 PHE A O 1
ATOM 2293 N N . LEU A 1 297 ? 8.137 -13.908 2.784 1.00 88.00 297 LEU A N 1
ATOM 2294 C CA . LEU A 1 297 ? 8.958 -12.882 2.153 1.00 88.00 297 LEU A CA 1
ATOM 2295 C C . LEU A 1 297 ? 10.406 -13.365 1.938 1.00 88.00 297 LEU A C 1
ATOM 2297 O O . LEU A 1 297 ? 10.942 -13.226 0.838 1.00 88.00 297 LEU A O 1
ATOM 2301 N N . ALA A 1 298 ? 11.021 -13.998 2.942 1.00 88.06 298 ALA A N 1
ATOM 2302 C CA . ALA A 1 298 ? 12.359 -14.583 2.820 1.00 88.06 298 ALA A CA 1
ATOM 2303 C C . ALA A 1 298 ? 12.422 -15.695 1.754 1.00 88.06 298 ALA A C 1
ATOM 2305 O O . ALA A 1 298 ? 13.372 -15.743 0.971 1.00 88.06 298 ALA A O 1
ATOM 2306 N N . ALA A 1 299 ? 11.393 -16.543 1.663 1.00 88.94 299 ALA A N 1
ATOM 2307 C CA . ALA A 1 299 ? 11.280 -17.566 0.626 1.00 88.94 299 ALA A CA 1
ATOM 2308 C C . ALA A 1 299 ? 11.161 -16.949 -0.779 1.00 88.94 299 ALA A C 1
ATOM 2310 O O . ALA A 1 299 ? 11.821 -17.409 -1.710 1.00 88.94 299 ALA A O 1
ATOM 2311 N N . CYS A 1 300 ? 10.394 -15.867 -0.942 1.00 93.06 300 CYS A N 1
ATOM 2312 C CA . CYS A 1 300 ? 10.337 -15.127 -2.205 1.00 93.06 300 CYS A CA 1
ATOM 2313 C C . CYS A 1 300 ? 11.722 -14.602 -2.616 1.00 93.06 300 CYS A C 1
ATOM 2315 O O . CYS A 1 300 ? 12.136 -14.784 -3.764 1.00 93.06 300 CYS A O 1
ATOM 2317 N N . TYR A 1 301 ? 12.471 -14.007 -1.683 1.00 91.31 301 TYR A N 1
ATOM 2318 C CA . TYR A 1 301 ? 13.829 -13.524 -1.954 1.00 91.31 301 TYR A CA 1
ATOM 2319 C C . TYR A 1 301 ? 14.826 -14.657 -2.252 1.00 91.31 301 TYR A C 1
ATOM 2321 O O . TYR A 1 301 ? 15.725 -14.473 -3.080 1.00 91.31 301 TYR A O 1
ATOM 2329 N N . LEU A 1 302 ? 14.638 -15.849 -1.675 1.00 92.38 302 LEU A N 1
ATOM 2330 C CA . LEU A 1 302 ? 15.420 -17.042 -2.015 1.00 92.38 302 LEU A CA 1
ATOM 2331 C C . LEU A 1 302 ? 15.231 -17.439 -3.490 1.00 92.38 302 LEU A C 1
ATOM 2333 O O . LEU A 1 302 ? 16.206 -17.683 -4.200 1.00 92.38 302 LEU A O 1
ATOM 2337 N N . PHE A 1 303 ? 13.993 -17.451 -3.991 1.00 92.88 303 PHE A N 1
ATOM 2338 C CA . PHE A 1 303 ? 13.733 -17.774 -5.399 1.00 92.88 303 PHE A CA 1
ATOM 2339 C C . PHE A 1 303 ? 14.237 -16.692 -6.360 1.00 92.88 303 PHE A C 1
ATOM 2341 O O . PHE A 1 303 ? 14.777 -17.009 -7.422 1.00 92.88 303 PHE A O 1
ATOM 2348 N N . VAL A 1 304 ? 14.113 -15.415 -5.986 1.00 93.88 304 VAL A N 1
ATOM 2349 C CA . VAL A 1 304 ? 14.639 -14.299 -6.788 1.00 93.88 304 VAL A CA 1
ATOM 2350 C C . VAL A 1 304 ? 16.165 -14.367 -6.885 1.00 93.88 304 VAL A C 1
ATOM 2352 O O . VAL A 1 304 ? 16.715 -14.283 -7.985 1.00 93.88 304 VAL A O 1
ATOM 2355 N N . SER A 1 305 ? 16.856 -14.564 -5.759 1.00 92.56 305 SER A N 1
ATOM 2356 C CA . SER A 1 305 ? 18.320 -14.690 -5.735 1.00 92.56 305 SER A CA 1
ATOM 2357 C C . SER A 1 305 ? 18.805 -15.921 -6.508 1.00 92.56 305 SER A C 1
ATOM 2359 O O . SER A 1 305 ? 19.765 -15.813 -7.274 1.00 92.56 305 SER A O 1
ATOM 2361 N N . LEU A 1 306 ? 18.093 -17.052 -6.425 1.00 93.50 306 LEU A N 1
ATOM 2362 C CA . LEU A 1 306 ? 18.364 -18.232 -7.251 1.00 93.50 306 LEU A CA 1
ATOM 2363 C C . LEU A 1 306 ? 18.277 -17.913 -8.753 1.00 93.50 306 LEU A C 1
ATOM 2365 O O . LEU A 1 306 ? 19.144 -18.336 -9.517 1.00 93.50 306 LEU A O 1
ATOM 2369 N N . GLY A 1 307 ? 17.289 -17.122 -9.182 1.00 90.94 307 GLY A N 1
ATOM 2370 C CA . GLY A 1 307 ? 17.175 -16.670 -10.573 1.00 90.94 307 GLY A CA 1
ATOM 2371 C C . GLY A 1 307 ? 18.403 -15.884 -11.053 1.00 90.94 307 GLY A C 1
ATOM 2372 O O . GLY A 1 307 ? 18.908 -16.122 -12.155 1.00 90.94 307 GLY A O 1
ATOM 2373 N N . TYR A 1 308 ? 18.939 -14.997 -10.210 1.00 90.50 308 TYR A N 1
ATOM 2374 C CA . TYR A 1 308 ? 20.176 -14.271 -10.516 1.00 90.50 308 TYR A CA 1
ATOM 2375 C C . TYR A 1 308 ? 21.406 -15.188 -10.551 1.00 90.50 308 TYR A C 1
ATOM 2377 O O . TYR A 1 308 ? 22.245 -15.035 -11.441 1.00 90.50 308 TYR A O 1
ATOM 2385 N N . LEU A 1 309 ? 21.500 -16.181 -9.662 1.00 90.06 309 LEU A N 1
ATOM 2386 C CA . LEU A 1 309 ? 22.589 -17.166 -9.680 1.00 90.06 309 LEU A CA 1
ATOM 2387 C C . LEU A 1 309 ? 22.559 -18.037 -10.938 1.00 90.06 309 LEU A C 1
ATOM 2389 O O . LEU A 1 309 ? 23.594 -18.240 -11.574 1.00 90.06 309 LEU A O 1
ATOM 2393 N N . VAL A 1 310 ? 21.374 -18.492 -11.354 1.00 89.31 310 VAL A N 1
ATOM 2394 C CA . VAL A 1 310 ? 21.206 -19.246 -12.605 1.00 89.31 310 VAL A CA 1
ATOM 2395 C C . VAL A 1 310 ? 21.695 -18.422 -13.797 1.00 89.31 310 VAL A C 1
ATOM 2397 O O . VAL A 1 310 ? 22.385 -18.956 -14.665 1.00 89.31 310 VAL A O 1
ATOM 2400 N N . ARG A 1 311 ? 21.419 -17.112 -13.825 1.00 85.31 311 ARG A N 1
ATOM 2401 C CA . ARG A 1 311 ? 21.923 -16.204 -14.869 1.00 85.31 311 ARG A CA 1
ATOM 2402 C C . ARG A 1 311 ? 23.455 -16.102 -14.881 1.00 85.31 311 ARG A C 1
ATOM 2404 O O . ARG A 1 311 ? 24.027 -16.018 -15.968 1.00 85.31 311 ARG A O 1
ATOM 2411 N N . LEU A 1 312 ? 24.118 -16.132 -13.721 1.00 84.69 312 LEU A N 1
ATOM 2412 C CA . LEU A 1 312 ? 25.587 -16.129 -13.636 1.00 84.69 312 LEU A CA 1
ATOM 2413 C C . LEU A 1 312 ? 26.192 -17.450 -14.123 1.00 84.69 312 LEU A C 1
ATOM 2415 O O . LEU A 1 312 ? 27.157 -17.431 -14.882 1.00 84.69 312 LEU A O 1
ATOM 2419 N N . VAL A 1 313 ? 25.605 -18.587 -13.734 1.00 84.88 313 VAL A N 1
ATOM 2420 C CA . VAL A 1 313 ? 26.128 -19.925 -14.069 1.00 84.88 313 VAL A CA 1
ATOM 2421 C C . VAL A 1 313 ? 25.857 -20.296 -15.529 1.00 84.88 313 VAL A C 1
ATOM 2423 O O . VAL A 1 313 ? 26.736 -20.812 -16.218 1.00 84.88 313 VAL A O 1
ATOM 2426 N N . ALA A 1 314 ? 24.650 -20.027 -16.035 1.00 82.44 314 ALA A N 1
ATOM 2427 C CA . ALA A 1 314 ? 24.285 -20.326 -17.421 1.00 82.44 314 ALA A CA 1
ATOM 2428 C C . ALA A 1 314 ? 24.946 -19.365 -18.427 1.00 82.44 314 ALA A C 1
ATOM 2430 O O . ALA A 1 314 ? 25.074 -19.700 -19.610 1.00 82.44 314 ALA A O 1
ATOM 2431 N N . GLY A 1 315 ? 25.389 -18.197 -17.955 1.00 75.88 315 GLY A N 1
ATOM 2432 C CA . GLY A 1 315 ? 25.924 -17.117 -18.769 1.00 75.88 315 GLY A CA 1
ATOM 2433 C C . GLY A 1 315 ? 24.820 -16.271 -19.409 1.00 75.88 315 GLY A C 1
ATOM 2434 O O . GLY A 1 315 ? 23.793 -16.781 -19.865 1.00 75.88 315 GLY A O 1
ATOM 2435 N N . HIS A 1 316 ? 25.063 -14.959 -19.485 1.00 70.62 316 HIS A N 1
ATOM 2436 C CA . HIS A 1 316 ? 24.139 -13.967 -20.048 1.00 70.62 316 HIS A CA 1
ATOM 2437 C C . HIS A 1 316 ? 23.603 -14.369 -21.430 1.00 70.62 316 HIS A C 1
ATOM 2439 O O . HIS A 1 316 ? 22.401 -14.312 -21.686 1.00 70.62 316 HIS A O 1
ATOM 2445 N N . GLU A 1 317 ? 24.500 -14.857 -22.284 1.00 68.69 317 GLU A N 1
ATOM 2446 C CA . GLU A 1 317 ? 24.223 -15.186 -23.680 1.00 68.69 317 GLU A CA 1
ATOM 2447 C C . GLU A 1 317 ? 23.223 -16.331 -23.854 1.00 68.69 317 GLU A C 1
ATOM 2449 O O . GLU A 1 317 ? 22.532 -16.389 -24.863 1.00 68.69 317 GLU A O 1
ATOM 2454 N N . LYS A 1 318 ? 23.108 -17.251 -22.888 1.00 67.94 318 LYS A N 1
ATOM 2455 C CA . LYS A 1 318 ? 22.168 -18.380 -22.996 1.00 67.94 318 LYS A CA 1
ATOM 2456 C C . LYS A 1 318 ? 20.776 -18.053 -22.463 1.00 67.94 318 LYS A C 1
ATOM 2458 O O . LYS A 1 318 ? 19.822 -18.734 -22.824 1.00 67.94 318 LYS A O 1
ATOM 2463 N N . VAL A 1 319 ? 20.673 -17.044 -21.599 1.00 69.25 319 VAL A N 1
ATOM 2464 C CA . VAL A 1 319 ? 19.430 -16.672 -20.907 1.00 69.25 319 VAL A CA 1
ATOM 2465 C C . VAL A 1 319 ? 18.755 -15.475 -21.578 1.00 69.25 319 VAL A C 1
ATOM 2467 O O . VAL A 1 319 ? 17.533 -15.439 -21.672 1.00 69.25 319 VAL A O 1
ATOM 2470 N N . ALA A 1 320 ? 19.535 -14.501 -22.054 1.00 65.00 320 ALA A N 1
ATOM 2471 C CA . ALA A 1 320 ? 19.016 -13.279 -22.668 1.00 65.00 320 ALA A CA 1
ATOM 2472 C C . ALA A 1 320 ? 18.905 -13.362 -24.199 1.00 65.00 320 ALA A C 1
ATOM 2474 O O . ALA A 1 320 ? 18.076 -12.659 -24.778 1.00 65.00 320 ALA A O 1
ATOM 2475 N N . ALA A 1 321 ? 19.698 -14.215 -24.861 1.00 59.16 321 ALA A N 1
ATOM 2476 C CA . ALA A 1 321 ? 19.613 -14.391 -26.306 1.00 59.16 321 ALA A CA 1
ATOM 2477 C C . ALA A 1 321 ? 18.708 -15.590 -26.648 1.00 59.16 321 ALA A C 1
ATOM 2479 O O . ALA A 1 321 ? 19.008 -16.721 -26.249 1.00 59.16 321 ALA A O 1
ATOM 2480 N N . PRO A 1 322 ? 17.612 -15.402 -27.405 1.00 50.34 322 PRO A N 1
ATOM 2481 C CA . PRO A 1 322 ? 16.812 -16.521 -27.877 1.00 50.34 322 PRO A CA 1
ATOM 2482 C C . PRO A 1 322 ? 17.646 -17.404 -28.822 1.00 50.34 322 PRO A C 1
ATOM 2484 O O . PRO A 1 322 ? 18.048 -16.993 -29.903 1.00 50.34 322 PRO A O 1
ATOM 2487 N N . ALA A 1 323 ? 17.924 -18.621 -28.351 1.00 40.19 323 ALA A N 1
ATOM 2488 C CA . ALA A 1 323 ? 18.428 -19.805 -29.046 1.00 40.19 323 ALA A CA 1
ATOM 2489 C C . ALA A 1 323 ? 19.155 -19.609 -30.401 1.00 40.19 323 ALA A C 1
ATOM 2491 O O . ALA A 1 323 ? 18.549 -19.698 -31.467 1.00 40.19 323 ALA A O 1
ATOM 2492 N N . ARG A 1 324 ? 20.496 -19.604 -30.300 1.00 38.81 324 ARG A N 1
ATOM 2493 C CA . ARG A 1 324 ? 21.532 -20.160 -31.210 1.00 38.81 324 ARG A CA 1
ATOM 2494 C C . ARG A 1 324 ? 22.516 -19.125 -31.766 1.00 38.81 324 ARG A C 1
ATOM 2496 O O . ARG A 1 324 ? 22.295 -18.533 -32.810 1.00 38.81 324 ARG A O 1
ATOM 2503 N N . ARG A 1 325 ? 23.684 -19.109 -31.107 1.00 38.94 325 ARG A N 1
ATOM 2504 C CA . ARG A 1 325 ? 24.988 -18.580 -31.543 1.00 38.94 325 ARG A CA 1
ATOM 2505 C C . ARG A 1 325 ? 24.962 -17.098 -31.910 1.00 38.94 325 ARG A C 1
ATOM 2507 O O . ARG A 1 325 ? 24.742 -16.735 -33.059 1.00 38.94 325 ARG A O 1
ATOM 2514 N N . CYS A 1 326 ? 25.358 -16.263 -30.952 1.00 38.47 326 CYS A N 1
ATOM 2515 C CA . CYS A 1 326 ? 26.130 -15.076 -31.290 1.00 38.47 326 CYS A CA 1
ATOM 2516 C C . CYS A 1 326 ? 27.268 -15.539 -32.212 1.00 38.47 326 CYS A C 1
ATOM 2518 O O . CYS A 1 326 ? 28.077 -16.385 -31.822 1.00 38.47 326 CYS A O 1
ATOM 2520 N N . ALA A 1 327 ? 27.278 -15.069 -33.461 1.00 35.19 327 ALA A N 1
ATOM 2521 C CA . ALA A 1 327 ? 28.477 -15.168 -34.275 1.00 35.19 327 ALA A CA 1
ATOM 2522 C C . ALA A 1 327 ? 29.599 -14.493 -33.467 1.00 35.19 327 ALA A C 1
ATOM 2524 O O . ALA A 1 327 ? 29.379 -13.393 -32.948 1.00 35.19 327 ALA A O 1
ATOM 2525 N N . PRO A 1 328 ? 30.744 -15.158 -33.256 1.00 34.22 328 PRO A N 1
ATOM 2526 C CA . PRO A 1 328 ? 31.801 -14.583 -32.448 1.00 34.22 328 PRO A CA 1
ATOM 2527 C C . PRO A 1 328 ? 32.271 -13.273 -33.087 1.00 34.22 328 PRO A C 1
ATOM 2529 O O . PRO A 1 328 ? 32.442 -13.171 -34.300 1.00 34.22 328 PRO A O 1
ATOM 2532 N N . TRP A 1 329 ? 32.512 -12.277 -32.236 1.00 36.28 329 TRP A N 1
ATOM 2533 C CA . TRP A 1 329 ? 33.072 -10.963 -32.572 1.00 36.28 329 TRP A CA 1
ATOM 2534 C C . TRP A 1 329 ? 34.434 -11.051 -33.305 1.00 36.28 329 TRP A C 1
ATOM 2536 O O . TRP A 1 329 ? 34.918 -10.069 -33.856 1.00 36.28 329 TRP A O 1
ATOM 2546 N N . SER A 1 330 ? 35.054 -12.235 -33.368 1.00 30.16 330 SER A N 1
ATOM 2547 C CA . SER A 1 330 ? 36.383 -12.470 -33.938 1.00 30.16 330 SER A CA 1
ATOM 2548 C C . SER A 1 330 ? 36.461 -12.512 -35.472 1.00 30.16 330 SER A C 1
ATOM 2550 O O . SER A 1 330 ? 37.543 -12.751 -35.997 1.00 30.16 330 SER A O 1
ATOM 2552 N N . SER A 1 331 ? 35.376 -12.269 -36.217 1.00 29.61 331 SER A N 1
ATOM 2553 C CA . SER A 1 331 ? 35.440 -12.183 -37.693 1.00 29.61 331 SER A CA 1
ATOM 2554 C C . SER A 1 331 ? 35.516 -10.754 -38.248 1.00 29.61 331 SER A C 1
ATOM 2556 O O . SER A 1 331 ? 35.652 -10.591 -39.456 1.00 29.61 331 SER A O 1
ATOM 2558 N N . CYS A 1 332 ? 35.511 -9.720 -37.398 1.00 34.53 332 CYS A N 1
ATOM 2559 C CA . CYS A 1 332 ? 35.705 -8.324 -37.817 1.00 34.53 332 CYS A CA 1
ATOM 2560 C C . CYS A 1 332 ? 37.071 -7.767 -37.391 1.00 34.53 332 CYS A C 1
ATOM 2562 O O . CYS A 1 332 ? 37.174 -6.651 -36.893 1.00 34.53 332 CYS A O 1
ATOM 2564 N N . SER A 1 333 ? 38.143 -8.529 -37.596 1.00 34.62 333 SER A N 1
ATOM 2565 C CA . SER A 1 333 ? 39.496 -7.969 -37.581 1.00 34.62 333 SER A CA 1
ATOM 2566 C C . SER A 1 333 ? 40.439 -8.830 -38.405 1.00 34.62 333 SER A C 1
ATOM 2568 O O . SER A 1 333 ? 41.143 -9.664 -37.847 1.00 34.62 333 SER A O 1
ATOM 2570 N N . SER A 1 334 ? 40.411 -8.653 -39.731 1.00 29.16 334 SER A N 1
ATOM 2571 C CA . SER A 1 334 ? 41.592 -8.629 -40.621 1.00 29.16 334 SER A CA 1
ATOM 2572 C C . SER A 1 334 ? 41.208 -8.832 -42.092 1.00 29.16 334 SER A C 1
ATOM 2574 O O . SER A 1 334 ? 41.251 -9.935 -42.618 1.00 29.16 334 SER A O 1
ATOM 2576 N N . THR A 1 335 ? 40.921 -7.745 -42.808 1.00 26.16 335 THR A N 1
ATOM 2577 C CA . THR A 1 335 ? 41.624 -7.502 -44.079 1.00 26.16 335 THR A CA 1
ATOM 2578 C C . THR A 1 335 ? 41.599 -6.010 -44.373 1.00 26.16 335 THR A C 1
ATOM 2580 O O . THR A 1 335 ? 40.713 -5.475 -45.031 1.00 26.16 335 THR A O 1
ATOM 2583 N N . SER A 1 336 ? 42.622 -5.325 -43.874 1.00 36.94 336 SER A N 1
ATOM 2584 C CA . SER A 1 336 ? 43.258 -4.257 -44.630 1.00 36.94 336 SER A CA 1
ATOM 2585 C C . SER A 1 336 ? 43.581 -4.795 -46.027 1.00 36.94 336 SER A C 1
ATOM 2587 O O . SER A 1 336 ? 44.584 -5.478 -46.215 1.00 36.94 336 SER A O 1
ATOM 2589 N N . SER A 1 337 ? 42.705 -4.541 -46.996 1.00 27.59 337 SER A N 1
ATOM 2590 C CA . SER A 1 337 ? 43.075 -4.544 -48.407 1.00 27.59 337 SER A CA 1
ATOM 2591 C C . SER A 1 337 ? 43.001 -3.104 -48.882 1.00 27.59 337 SER A C 1
ATOM 2593 O O . SER A 1 337 ? 42.004 -2.403 -48.722 1.00 27.59 337 SER A O 1
ATOM 2595 N N . ALA A 1 338 ? 44.168 -2.655 -49.314 1.00 28.64 338 ALA A N 1
ATOM 2596 C CA . ALA A 1 338 ? 44.473 -1.321 -49.751 1.00 28.64 338 ALA A CA 1
ATOM 2597 C C . ALA A 1 338 ? 43.473 -0.817 -50.793 1.00 28.64 338 ALA A C 1
ATOM 2599 O O . ALA A 1 338 ? 43.038 -1.540 -51.687 1.00 28.64 338 ALA A O 1
ATOM 2600 N N . TRP A 1 339 ? 43.186 0.473 -50.691 1.00 28.41 339 TRP A N 1
ATOM 2601 C CA . TRP A 1 339 ? 42.713 1.274 -51.802 1.00 28.41 339 TRP A CA 1
ATOM 2602 C C . TRP A 1 339 ? 43.630 1.052 -53.017 1.00 28.41 339 TRP A C 1
ATOM 2604 O O . TRP A 1 339 ? 44.843 1.234 -52.877 1.00 28.41 339 TRP A O 1
ATOM 2614 N N . PRO A 1 340 ? 43.118 0.736 -54.218 1.00 28.67 340 PRO A N 1
ATOM 2615 C CA . PRO A 1 340 ? 43.829 1.100 -55.426 1.00 28.67 340 PRO A CA 1
ATOM 2616 C C . PRO A 1 340 ? 43.686 2.617 -55.589 1.00 28.67 340 PRO A C 1
ATOM 2618 O O . PRO A 1 340 ? 42.581 3.149 -55.697 1.00 28.67 340 PRO A O 1
ATOM 2621 N N . ALA A 1 341 ? 44.820 3.313 -55.568 1.00 30.55 341 ALA A N 1
ATOM 2622 C CA . ALA A 1 341 ? 44.930 4.689 -56.028 1.00 30.55 341 ALA A CA 1
ATOM 2623 C C . ALA A 1 341 ? 44.406 4.814 -57.478 1.00 30.55 341 ALA A C 1
ATOM 2625 O O . ALA A 1 341 ? 44.507 3.853 -58.248 1.00 30.55 341 ALA A O 1
ATOM 2626 N N . PRO A 1 342 ? 43.862 5.978 -57.874 1.00 31.11 342 PRO A N 1
ATOM 2627 C CA . PRO A 1 342 ? 43.318 6.174 -59.209 1.00 31.11 342 PRO A CA 1
ATOM 2628 C C . PRO A 1 342 ? 44.448 6.139 -60.244 1.00 31.11 342 PRO A C 1
ATOM 2630 O O . PRO A 1 342 ? 45.363 6.962 -60.219 1.00 31.11 342 PRO A O 1
ATOM 2633 N N . SER A 1 343 ? 44.378 5.190 -61.174 1.00 30.08 343 SER A N 1
ATOM 2634 C CA . SER A 1 343 ? 45.166 5.224 -62.398 1.00 30.08 343 SER A CA 1
ATOM 2635 C C . SER A 1 343 ? 44.668 6.378 -63.267 1.00 30.08 343 SER A C 1
ATOM 2637 O O . SER A 1 343 ? 43.545 6.377 -63.770 1.00 30.08 343 SER A O 1
ATOM 2639 N N . GLY A 1 344 ? 45.525 7.387 -63.427 1.00 29.75 344 GLY A N 1
ATOM 2640 C CA . GLY A 1 344 ? 45.378 8.415 -64.445 1.00 29.75 344 GLY A CA 1
ATOM 2641 C C . GLY A 1 344 ? 45.330 7.771 -65.827 1.00 29.75 344 GLY A C 1
ATOM 2642 O O . GLY A 1 344 ? 46.331 7.255 -66.317 1.00 29.75 344 GLY A O 1
ATOM 2643 N N . GLY A 1 345 ? 44.147 7.793 -66.436 1.00 27.23 345 GLY A N 1
ATOM 2644 C CA . GLY A 1 345 ? 43.940 7.519 -67.849 1.00 27.23 345 GLY A CA 1
ATOM 2645 C C . GLY A 1 345 ? 44.041 8.823 -68.626 1.00 27.23 345 GLY A C 1
ATOM 2646 O O . GLY A 1 345 ? 43.139 9.656 -68.586 1.00 27.23 345 GLY A O 1
ATOM 2647 N N . SER A 1 346 ? 45.161 8.994 -69.311 1.00 26.31 346 SER A N 1
ATOM 2648 C CA . SER A 1 346 ? 45.403 10.000 -70.333 1.00 26.31 346 SER A CA 1
ATOM 2649 C C . SER A 1 346 ? 44.420 9.845 -71.499 1.00 26.31 346 SER A C 1
ATOM 2651 O O . SER A 1 346 ? 44.547 8.942 -72.322 1.00 26.31 346 SER A O 1
ATOM 2653 N N . SER A 1 347 ? 43.469 10.768 -71.623 1.00 29.33 347 SER A N 1
ATOM 2654 C CA . SER A 1 347 ? 42.802 11.053 -72.895 1.00 29.33 347 SER A CA 1
ATOM 2655 C C . SER A 1 347 ? 43.420 12.318 -73.492 1.00 29.33 347 SER A C 1
ATOM 2657 O O . SER A 1 347 ? 43.087 13.433 -73.089 1.00 29.33 347 SER A O 1
ATOM 2659 N N . SER A 1 348 ? 44.357 12.140 -74.424 1.00 30.31 348 SER A N 1
ATOM 2660 C CA . SER A 1 348 ? 44.870 13.223 -75.268 1.00 30.31 348 SER A CA 1
ATOM 2661 C C . SER A 1 348 ? 43.749 13.813 -76.142 1.00 30.31 348 SER A C 1
ATOM 2663 O O . SER A 1 348 ? 42.909 13.057 -76.636 1.00 30.31 348 SER A O 1
ATOM 2665 N N . PRO A 1 349 ? 43.740 15.135 -76.386 1.00 29.84 349 PRO A N 1
ATOM 2666 C CA . PRO A 1 349 ? 42.789 15.787 -77.279 1.00 29.84 349 PRO A CA 1
ATOM 2667 C C . PRO A 1 349 ? 43.261 15.702 -78.741 1.00 29.84 349 PRO A C 1
ATOM 2669 O O . PRO A 1 349 ? 44.458 15.751 -79.020 1.00 29.84 349 PRO A O 1
ATOM 2672 N N . SER A 1 350 ? 42.323 15.610 -79.685 1.00 30.61 350 SER A N 1
ATOM 2673 C CA . SER A 1 350 ? 42.576 15.862 -81.114 1.00 30.61 350 SER A CA 1
ATOM 2674 C C . SER A 1 350 ? 42.166 17.296 -81.501 1.00 30.61 350 SER A C 1
ATOM 2676 O O . SER A 1 350 ? 41.375 17.913 -80.788 1.00 30.61 350 SER A O 1
ATOM 2678 N N . PRO A 1 351 ? 42.751 17.863 -82.574 1.00 35.06 351 PRO A N 1
ATOM 2679 C CA . PRO A 1 351 ? 43.058 19.289 -82.675 1.00 35.06 351 PRO A CA 1
ATOM 2680 C C . PRO A 1 351 ? 41.943 20.101 -83.348 1.00 35.06 351 PRO A C 1
ATOM 2682 O O . PRO A 1 351 ? 41.298 19.631 -84.280 1.00 35.06 351 PRO A O 1
ATOM 2685 N N . GLY A 1 352 ? 41.757 21.358 -82.933 1.00 28.17 352 GLY A N 1
ATOM 2686 C CA . GLY A 1 352 ? 40.764 22.235 -83.557 1.00 28.17 352 GLY A CA 1
ATOM 2687 C C . GLY A 1 352 ? 40.819 23.695 -83.113 1.00 28.17 352 GLY A C 1
ATOM 2688 O O . GLY A 1 352 ? 40.193 24.076 -82.137 1.00 28.17 352 GLY A O 1
ATOM 2689 N N . SER A 1 353 ? 41.539 24.495 -83.902 1.00 30.16 353 SER A N 1
ATOM 2690 C CA . SER A 1 353 ? 41.381 25.940 -84.144 1.00 30.16 353 SER A CA 1
ATOM 2691 C C . SER A 1 353 ? 41.476 26.947 -82.986 1.00 30.16 353 SER A C 1
ATOM 2693 O O . SER A 1 353 ? 40.547 27.169 -82.217 1.00 30.16 353 SER A O 1
ATOM 2695 N N . TRP A 1 354 ? 42.565 27.717 -83.028 1.00 28.41 354 TRP A N 1
ATOM 2696 C CA . TRP A 1 354 ? 42.647 29.088 -82.530 1.00 28.41 354 TRP A CA 1
ATOM 2697 C C . TRP A 1 354 ? 41.643 30.005 -83.247 1.00 28.41 354 TRP A C 1
ATOM 2699 O O . TRP A 1 354 ? 41.709 30.129 -84.474 1.00 28.41 354 TRP A O 1
ATOM 2709 N N . ARG A 1 355 ? 40.818 30.756 -82.505 1.00 29.55 355 ARG A N 1
ATOM 2710 C CA . ARG A 1 355 ? 40.434 32.113 -82.927 1.00 29.55 355 ARG A CA 1
ATOM 2711 C C . ARG A 1 355 ? 39.987 33.004 -81.758 1.00 29.55 355 ARG A C 1
ATOM 2713 O O . ARG A 1 355 ? 39.119 32.652 -80.976 1.00 29.55 355 ARG A O 1
ATOM 2720 N N . ARG A 1 356 ? 40.655 34.157 -81.719 1.00 33.53 356 ARG A N 1
ATOM 2721 C CA . ARG A 1 356 ? 40.411 35.416 -81.000 1.00 33.53 356 ARG A CA 1
ATOM 2722 C C . ARG A 1 356 ? 38.936 35.847 -80.978 1.00 33.53 356 ARG A C 1
ATOM 2724 O O . ARG A 1 356 ? 38.320 35.844 -82.043 1.00 33.53 356 ARG A O 1
ATOM 2731 N N . ALA A 1 357 ? 38.486 36.368 -79.837 1.00 33.62 357 ALA A N 1
ATOM 2732 C CA . ALA A 1 357 ? 37.791 37.654 -79.698 1.00 33.62 357 ALA A CA 1
ATOM 2733 C C . ALA A 1 357 ? 37.886 38.101 -78.236 1.00 33.62 357 ALA A C 1
ATOM 2735 O O . ALA A 1 357 ? 37.562 37.265 -77.365 1.00 33.62 357 ALA A O 1
#

Secondary structure (DSSP, 8-state):
-HHHHHHHHHHHHHHHHHHHHHHHHHHHHHTTSS----------EE---GGGTTSS--EE-SS-TT--SSHHHHHHHHGGGHHHHHTTS-TTHHHHHHHHHS-B-BTTB-S--PBPHHHHHHHHHHHHHHHHHTTPPPPGGG-GGGSPPTT-SS---B----TT--S-PPPPPPPPP-----------------PPPPP-PPPPPPPPPPTT--PPTT-EE---TTSTTTTT-EETTEETEE--SS-TTS-HHHHHHHHHHHHHHHHHHHHHHHHHHHHHHH-SSS--TTSHHHHHHHHHHHHHHHHHHHHHHH-HHHHHS-SS-PPPGGGSS----PPPPP-----PPPP------

Sequence (357 aa):
MEWSYLLEITSLLAALSLLQRAGCAAASAAAAASSSSSAKELSCQEITVPLCKGIGYNYTYMPNQFNHDTQDEAGLEVHQFWPLVEIQCSSDLRFFLCSMYTPICLEDYKKPLPPCRSVCERAKAGCAPLMRQYGFAWPDRMRCDRLPEQGSPDTLCMDYNRTDLTTAAPPPPKPPLRGSKPGTPAKAPPAAAAPPAEAPRKPRPPPPCEPGCQCRAPMVSVSSERHPLYNRVKTGQIANCALPCHNPYFSPDERAFTAFWIGLWSVLCFLSTFATVSTFLIDMERFKYPERPIIFLAACYLFVSLGYLVRLVAGHEKVAAPARRCAPWSSCSSTSSAWPAPSGGSSSPSPGSWRRA

Organism: NCBI:txid40157

Foldseek 3Di:
DVVVVVVVVVVVVVVVVVVVVVVVVVVVVVVVPDPPPPVPQFDWDFQPQPLQPPLPAGTFTPDFPVRDRDNVSLSVVLVVCVVVVVVCLDPLQSVQSCCRSGNDDDPVDRDGAHAALVSLVRNCVRCQVVCVVVVHHDDPSSDSVPGHHDPDPPHHYDDPDPVPDPDDDDDDDDDDDDDDDDDDDDDDDDDDDDDDDDDDDDDDQPDADDPPDDADPPKDAQPDPPDPQQQPDDDRRDGRIGGDLDHPVDDPVVVVVVLVVLLVVLVVLLVVLVVVLVVCVVPVPPDDPPCVVVNVVSVVSNVVSVVSVCCVVVDVCVPSPPDDDDPDPVPPDDDPDDDDDDDDDDDDDDDDDDDDD

InterPro domains:
  IPR000539 Frizzled/Smoothened, 7TM [PF01534] (249-323)
  IPR000539 Frizzled/Smoothened, 7TM [PR00489] (261-283)
  IPR000539 Frizzled/Smoothened, 7TM [PR00489] (289-311)
  IPR000539 Frizzled/Smoothened, 7TM [SM01330] (248-357)
  IPR015526 Frizzled/secreted frizzled-related protein [PTHR11309] (19-320)
  IPR020067 Frizzled domain [PF01392] (44-150)
  IPR020067 Frizzled domain [PS50038] (39-160)
  IPR020067 Frizzled domain [SM00063] (43-162)
  IPR036790 Frizzled cysteine-rich domain superfamily [G3DSA:1.10.2000.10] (37-167)
  IPR036790 Frizzled cysteine-rich domain superfamily [SSF63501] (42-161)
  IPR041776 Frizzled 8, cysteine-rich domain [cd07461] (40-164)

Radius of gyration: 39.28 Å; chains: 1; bounding box: 95×69×116 Å

pLDDT: mean 71.12, std 22.83, range [26.16, 96.88]